Protein AF-0000000078569028 (afdb_homodimer)

Radius of gyration: 18.77 Å; Cα contacts (8 Å, |Δi|>4): 974; chains: 2; bounding box: 43×61×48 Å

Organism: NCBI:txid53326

Nearest PDB structures (foldseek):
  8pjz-assembly1_A  TM=9.076E-01  e=2.158E-12  synthetic construct
  8pks-assembly6_K  TM=8.531E-01  e=4.110E-11  Homo sapiens
  4iqk-assembly1_A  TM=9.237E-01  e=4.580E-10  Homo sapiens
  8pjq-assembly1_A  TM=9.275E-01  e=2.169E-08  synthetic construct
  8h37-assembly1_N  TM=8.432E-01  e=5.116E-07  Homo sapiens

Structure (mmCIF, N/CA/C/O backbone):
data_AF-0000000078569028-model_v1
#
loop_
_entity.id
_entity.type
_entity.pdbx_description
1 polymer 'Kelch repeat protein'
#
loop_
_atom_site.group_PDB
_atom_site.id
_atom_site.type_symbol
_atom_site.label_atom_id
_atom_site.label_alt_id
_atom_site.label_comp_id
_atom_site.label_asym_id
_atom_site.label_entity_id
_atom_site.label_seq_id
_atom_site.pdbx_PDB_ins_code
_atom_site.Cartn_x
_atom_site.Cartn_y
_atom_site.Cartn_z
_atom_site.occupancy
_atom_site.B_iso_or_equiv
_atom_site.auth_seq_id
_atom_site.auth_comp_id
_atom_site.auth_asym_id
_atom_site.auth_atom_id
_atom_site.pdbx_PDB_model_num
ATOM 1 N N . MET A 1 1 ? -13.047 35.875 2.709 1 17.41 1 MET A N 1
ATOM 2 C CA . MET A 1 1 ? -13.68 34.562 2.533 1 17.41 1 MET A CA 1
ATOM 3 C C . MET A 1 1 ? -12.625 33.469 2.334 1 17.41 1 MET A C 1
ATOM 5 O O . MET A 1 1 ? -12.156 33.25 1.216 1 17.41 1 MET A O 1
ATOM 9 N N . ARG A 1 2 ? -11.617 33.406 3.145 1 18.23 2 ARG A N 1
ATOM 10 C CA . ARG A 1 2 ? -10.18 33.188 3.225 1 18.23 2 ARG A CA 1
ATOM 11 C C . ARG A 1 2 ? -9.875 31.719 3.449 1 18.23 2 ARG A C 1
ATOM 13 O O . ARG A 1 2 ? -9.977 31.219 4.574 1 18.23 2 ARG A O 1
ATOM 20 N N . ILE A 1 3 ? -10.484 30.859 2.525 1 20.34 3 ILE A N 1
ATOM 21 C CA . ILE A 1 3 ? -10.758 29.438 2.615 1 20.34 3 ILE A CA 1
ATOM 22 C C . ILE A 1 3 ? -9.453 28.656 2.545 1 20.34 3 ILE A C 1
ATOM 24 O O . ILE A 1 3 ? -9.438 27.438 2.748 1 20.34 3 ILE A O 1
ATOM 28 N N . VAL A 1 4 ? -8.359 29.234 2.291 1 21.25 4 VAL A N 1
ATOM 29 C CA . VAL A 1 4 ? -7.391 28.406 1.585 1 21.25 4 VAL A CA 1
ATOM 30 C C . VAL A 1 4 ? -6.816 27.359 2.535 1 21.25 4 VAL A C 1
ATOM 32 O O . VAL A 1 4 ? -6.031 27.688 3.43 1 21.25 4 VAL A O 1
ATOM 35 N N . SER A 1 5 ? -7.684 26.844 3.461 1 23.14 5 SER A N 1
ATOM 36 C CA . SER A 1 5 ? -7.051 26.047 4.508 1 23.14 5 SER A CA 1
ATOM 37 C C . SER A 1 5 ? -6.262 24.891 3.92 1 23.14 5 SER A C 1
ATOM 39 O O . SER A 1 5 ? -6.793 24.109 3.123 1 23.14 5 SER A O 1
ATOM 41 N N . PHE A 1 6 ? -5.113 25.172 3.438 1 23.45 6 PHE A N 1
ATOM 42 C CA . PHE A 1 6 ? -4.023 24.359 2.906 1 23.45 6 PHE A CA 1
ATOM 43 C C . PHE A 1 6 ? -3.822 23.109 3.75 1 23.45 6 PHE A C 1
ATOM 45 O O . PHE A 1 6 ? -3.594 23.203 4.957 1 23.45 6 PHE A O 1
ATOM 52 N N . CYS A 1 7 ? -4.766 22.234 3.57 1 25.81 7 CYS A N 1
ATOM 53 C CA . CYS A 1 7 ? -4.867 20.953 4.266 1 25.81 7 CYS A CA 1
ATOM 54 C C . CYS A 1 7 ? -3.531 20.234 4.266 1 25.81 7 CYS A C 1
ATOM 56 O O . CYS A 1 7 ? -3.143 19.625 3.26 1 25.81 7 CYS A O 1
ATOM 58 N N . THR A 1 8 ? -2.434 20.938 4.254 1 27.83 8 THR A N 1
ATOM 59 C CA . THR A 1 8 ? -1.151 20.328 4.574 1 27.83 8 THR A CA 1
ATOM 60 C C . THR A 1 8 ? -1.284 19.406 5.781 1 27.83 8 THR A C 1
ATOM 62 O O . THR A 1 8 ? -1.698 19.828 6.859 1 27.83 8 THR A O 1
ATOM 65 N N . LEU A 1 9 ? -1.864 18.156 5.52 1 31.38 9 LEU A N 1
ATOM 66 C CA . LEU A 1 9 ? -2.09 17.266 6.66 1 31.38 9 LEU A CA 1
ATOM 67 C C . LEU A 1 9 ? -1.047 17.5 7.746 1 31.38 9 LEU A C 1
ATOM 69 O O . LEU A 1 9 ? -1.136 16.938 8.836 1 31.38 9 LEU A O 1
ATOM 73 N N . PHE A 1 10 ? 0.203 18 7.305 1 29.48 10 PHE A N 1
ATOM 74 C CA . PHE A 1 10 ? 1.156 18.25 8.375 1 29.48 10 PHE A CA 1
ATOM 75 C C . PHE A 1 10 ? 0.729 19.453 9.203 1 29.48 10 PHE A C 1
ATOM 77 O O . PHE A 1 10 ? 0.811 20.594 8.742 1 29.48 10 PHE A O 1
ATOM 84 N N . GLN A 1 11 ? -0.481 19.656 9.594 1 29.91 11 GLN A N 1
ATOM 85 C CA . GLN A 1 11 ? -0.698 20.828 10.438 1 29.91 11 GLN A CA 1
ATOM 86 C C . GLN A 1 11 ? 0.415 20.969 11.477 1 29.91 11 GLN A C 1
ATOM 88 O O . GLN A 1 11 ? 1.029 19.984 11.875 1 29.91 11 GLN A O 1
ATOM 93 N N . PRO A 1 12 ? 0.78 22.172 11.852 1 29.73 12 PRO A N 1
ATOM 94 C CA . PRO A 1 12 ? 1.711 22.625 12.883 1 29.73 12 PRO A CA 1
ATOM 95 C C . PRO A 1 12 ? 1.517 21.906 14.219 1 29.73 12 PRO A C 1
ATOM 97 O O . PRO A 1 12 ? 2.422 21.906 15.055 1 29.73 12 PRO A O 1
ATOM 100 N N . SER A 1 13 ? 0.272 21.953 14.812 1 32.06 13 SER A N 1
ATOM 101 C CA . SER A 1 13 ? 0.418 21.406 16.156 1 32.06 13 SER A CA 1
ATOM 102 C C . SER A 1 13 ? 0.931 19.969 16.094 1 32.06 13 SER A C 1
ATOM 104 O O . SER A 1 13 ? 0.245 19.078 15.594 1 32.06 13 SER A O 1
ATOM 106 N N . GLN A 1 14 ? 2.043 19.641 15.898 1 34.44 14 GLN A N 1
ATOM 107 C CA . GLN A 1 14 ? 3.154 18.719 15.734 1 34.44 14 GLN A CA 1
ATOM 108 C C . GLN A 1 14 ? 2.941 17.453 16.562 1 34.44 14 GLN A C 1
ATOM 110 O O . GLN A 1 14 ? 3.543 16.422 16.281 1 34.44 14 GLN A O 1
ATOM 115 N N . LYS A 1 15 ? 2.355 17.625 17.703 1 34.16 15 LYS A N 1
ATOM 116 C CA . LYS A 1 15 ? 2.393 16.672 18.797 1 34.16 15 LYS A CA 1
ATOM 117 C C . LYS A 1 15 ? 1.492 15.469 18.5 1 34.16 15 LYS A C 1
ATOM 119 O O . LYS A 1 15 ? 1.836 14.336 18.828 1 34.16 15 LYS A O 1
ATOM 124 N N . LYS A 1 16 ? 0.12 15.672 18.125 1 35.31 16 LYS A N 1
ATOM 125 C CA . LYS A 1 16 ? -0.894 14.625 18.234 1 35.31 16 LYS A CA 1
ATOM 126 C C . LYS A 1 16 ? -0.94 13.773 16.969 1 35.31 16 LYS A C 1
ATOM 128 O O . LYS A 1 16 ? -1.688 12.797 16.906 1 35.31 16 LYS A O 1
ATOM 133 N N . PHE A 1 17 ? -0.666 14.148 15.836 1 40.44 17 PHE A N 1
ATOM 134 C CA . PHE A 1 17 ? -0.451 13.328 14.648 1 40.44 17 PHE A CA 1
ATOM 135 C C . PHE A 1 17 ? 0.543 12.211 14.938 1 40.44 17 PHE A C 1
ATOM 137 O O . PHE A 1 17 ? 0.845 11.398 14.062 1 40.44 17 PHE A O 1
ATOM 144 N N . PHE A 1 18 ? 1.231 12.398 16.078 1 41.69 18 PHE A N 1
ATOM 145 C CA . PHE A 1 18 ? 2.355 11.656 16.641 1 41.69 18 PHE A CA 1
ATOM 146 C C . PHE A 1 18 ? 1.998 10.188 16.812 1 41.69 18 PHE A C 1
ATOM 148 O O . PHE A 1 18 ? 2.869 9.32 16.75 1 41.69 18 PHE A O 1
ATOM 155 N N . ASN A 1 19 ? 0.619 9.977 17.047 1 51.31 19 ASN A N 1
ATOM 156 C CA . ASN A 1 19 ? 0.409 8.602 17.484 1 51.31 19 ASN A CA 1
ATOM 157 C C . ASN A 1 19 ? -0.696 7.922 16.672 1 51.31 19 ASN A C 1
ATOM 159 O O . ASN A 1 19 ? -1.702 7.488 17.234 1 51.31 19 ASN A O 1
ATOM 163 N N . LEU A 1 20 ? -0.652 8.164 15.25 1 58.75 20 LEU A N 1
ATOM 164 C CA . LEU A 1 20 ? -1.766 7.562 14.523 1 58.75 20 LEU A CA 1
ATOM 165 C C . LEU A 1 20 ? -1.62 6.047 14.453 1 58.75 20 LEU A C 1
ATOM 167 O O . LEU A 1 20 ? -0.529 5.535 14.195 1 58.75 20 LEU A O 1
ATOM 171 N N . PRO A 1 21 ? -2.734 5.395 14.859 1 65.31 21 PRO A N 1
ATOM 172 C CA . PRO A 1 21 ? -2.734 3.936 14.727 1 65.31 21 PRO A CA 1
ATOM 173 C C . PRO A 1 21 ? -2.748 3.475 13.273 1 65.31 21 PRO A C 1
ATOM 175 O O . PRO A 1 21 ? -3.043 4.27 12.375 1 65.31 21 PRO A O 1
ATOM 178 N N . PHE A 1 22 ? -2.193 2.396 13.07 1 77.88 22 PHE A N 1
ATOM 179 C CA . PHE A 1 22 ? -2.361 1.804 11.75 1 77.88 22 PHE A CA 1
ATOM 180 C C . PHE A 1 22 ? -2.943 0.399 11.859 1 77.88 22 PHE A C 1
ATOM 182 O O . PHE A 1 22 ? -2.941 -0.198 12.938 1 77.88 22 PHE A O 1
ATOM 189 N N . LEU A 1 23 ? -3.57 0.009 10.797 1 82.75 23 LEU A N 1
ATOM 190 C CA . LEU A 1 23 ? -4.223 -1.291 10.688 1 82.75 23 LEU A CA 1
ATOM 191 C C . LEU A 1 23 ? -3.455 -2.207 9.742 1 82.75 23 LEU A C 1
ATOM 193 O O . LEU A 1 23 ? -2.953 -1.757 8.711 1 82.75 23 LEU A O 1
ATOM 197 N N . VAL A 1 24 ? -3.4 -3.404 10.125 1 86.25 24 VAL A N 1
ATOM 198 C CA . VAL A 1 24 ? -2.926 -4.469 9.25 1 86.25 24 VAL A CA 1
ATOM 199 C C . VAL A 1 24 ? -4.07 -5.434 8.938 1 86.25 24 VAL A C 1
ATOM 201 O O . VAL A 1 24 ? -4.797 -5.855 9.844 1 86.25 24 VAL A O 1
ATOM 204 N N . ILE A 1 25 ? -4.199 -5.688 7.68 1 90.25 25 ILE A N 1
ATOM 205 C CA . ILE A 1 25 ? -5.391 -6.406 7.242 1 90.25 25 ILE A CA 1
ATOM 206 C C . ILE A 1 25 ? -4.988 -7.562 6.332 1 90.25 25 ILE A C 1
ATOM 208 O O . ILE A 1 25 ? -4.258 -7.375 5.359 1 90.25 25 ILE A O 1
ATOM 212 N N . GLY A 1 26 ? -5.523 -8.781 6.688 1 93.38 26 GLY A N 1
ATOM 213 C CA . GLY A 1 26 ? -5.277 -9.961 5.863 1 93.38 26 GLY A CA 1
ATOM 214 C C . GLY A 1 26 ? -3.836 -10.43 5.91 1 93.38 26 GLY A C 1
ATOM 215 O O . GLY A 1 26 ? -3.209 -10.43 6.969 1 93.38 26 GLY A O 1
ATOM 216 N N . GLY A 1 27 ? -3.375 -10.984 4.793 1 90.69 27 GLY A N 1
ATOM 217 C CA . GLY A 1 27 ? -2.025 -11.523 4.703 1 90.69 27 GLY A CA 1
ATOM 218 C C . GLY A 1 27 ? -1.975 -13.031 4.852 1 90.69 27 GLY A C 1
ATOM 219 O O . GLY A 1 27 ? -3.016 -13.688 4.918 1 90.69 27 GLY A O 1
ATOM 220 N N . SER A 1 28 ? -0.692 -13.414 4.75 1 89.19 28 SER A N 1
ATOM 221 C CA . SER A 1 28 ? -0.551 -14.867 4.777 1 89.19 28 SER A CA 1
ATOM 222 C C . SER A 1 28 ? 0.706 -15.289 5.535 1 89.19 28 SER A C 1
ATOM 224 O O . SER A 1 28 ? 1.646 -14.5 5.668 1 89.19 28 SER A O 1
ATOM 226 N N . SER A 1 29 ? 0.633 -16.469 6.102 1 86.69 29 SER A N 1
ATOM 227 C CA . SER A 1 29 ? 1.761 -17.219 6.633 1 86.69 29 SER A CA 1
ATOM 228 C C . SER A 1 29 ? 1.76 -18.656 6.113 1 86.69 29 SER A C 1
ATOM 230 O O . SER A 1 29 ? 0.86 -19.438 6.43 1 86.69 29 SER A O 1
ATOM 232 N N . GLY A 1 30 ? 2.783 -18.906 5.293 1 82.81 30 GLY A N 1
ATOM 233 C CA . GLY A 1 30 ? 2.717 -20.188 4.621 1 82.81 30 GLY A CA 1
ATOM 234 C C . GLY A 1 30 ? 1.479 -20.359 3.76 1 82.81 30 GLY A C 1
ATOM 235 O O . GLY A 1 30 ? 1.182 -19.5 2.926 1 82.81 30 GLY A O 1
ATOM 236 N N . SER A 1 31 ? 0.772 -21.438 4.008 1 85.25 31 SER A N 1
ATOM 237 C CA . SER A 1 31 ? -0.432 -21.703 3.227 1 85.25 31 SER A CA 1
ATOM 238 C C . SER A 1 31 ? -1.655 -21.047 3.857 1 85.25 31 SER A C 1
ATOM 240 O O . SER A 1 31 ? -2.729 -21 3.252 1 85.25 31 SER A O 1
ATOM 242 N N . THR A 1 32 ? -1.484 -20.516 5.004 1 89.94 32 THR A N 1
ATOM 243 C CA . THR A 1 32 ? -2.613 -19.938 5.715 1 89.94 32 THR A CA 1
ATOM 244 C C . THR A 1 32 ? -2.832 -18.484 5.27 1 89.94 32 THR A C 1
ATOM 246 O O . THR A 1 32 ? -1.898 -17.688 5.277 1 89.94 32 THR A O 1
ATOM 249 N N . VAL A 1 33 ? -4.043 -18.172 4.836 1 92.5 33 VAL A N 1
ATOM 250 C CA . VAL A 1 33 ? -4.465 -16.828 4.5 1 92.5 33 VAL A CA 1
ATOM 251 C C . VAL A 1 33 ? -5.445 -16.312 5.555 1 92.5 33 VAL A C 1
ATOM 253 O O . VAL A 1 33 ? -6.328 -17.047 6 1 92.5 33 VAL A O 1
ATOM 256 N N . TYR A 1 34 ? -5.344 -15.047 5.898 1 92.94 34 TYR A N 1
ATOM 257 C CA . TYR A 1 34 ? -6.09 -14.531 7.043 1 92.94 34 TYR A CA 1
ATOM 258 C C . TYR A 1 34 ? -7.188 -13.578 6.59 1 92.94 34 TYR A C 1
ATOM 260 O O . TYR A 1 34 ? -7.055 -12.906 5.566 1 92.94 34 TYR A O 1
ATOM 268 N N . ASP A 1 35 ? -8.258 -13.539 7.355 1 95.5 35 ASP A N 1
ATOM 269 C CA . ASP A 1 35 ? -9.297 -12.523 7.227 1 95.5 35 ASP A CA 1
ATOM 270 C C . ASP A 1 35 ? -9.188 -11.492 8.352 1 95.5 35 ASP A C 1
ATOM 272 O O . ASP A 1 35 ? -10.07 -10.641 8.5 1 95.5 35 ASP A O 1
ATOM 276 N N . ALA A 1 36 ? -8.164 -11.438 9.07 1 92.44 36 ALA A N 1
ATOM 277 C CA . ALA A 1 36 ? -8.008 -10.672 10.305 1 92.44 36 ALA A CA 1
ATOM 278 C C . ALA A 1 36 ? -7.703 -9.211 10.008 1 92.44 36 ALA A C 1
ATOM 280 O O . ALA A 1 36 ? -7.121 -8.891 8.969 1 92.44 36 ALA A O 1
ATOM 281 N N . MET A 1 37 ? -8.125 -8.359 10.883 1 90.62 37 MET A N 1
ATOM 282 C CA . MET A 1 37 ? -7.688 -6.973 11 1 90.62 37 MET A CA 1
ATOM 283 C C . MET A 1 37 ? -7.148 -6.691 12.398 1 90.62 37 MET A C 1
ATOM 285 O O . MET A 1 37 ? -7.809 -6.992 13.391 1 90.62 37 MET A O 1
ATOM 289 N N . VAL A 1 38 ? -5.988 -6.113 12.461 1 87.75 38 VAL A N 1
ATOM 290 C CA . VAL A 1 38 ? -5.391 -5.777 13.75 1 87.75 38 VAL A CA 1
ATOM 291 C C . VAL A 1 38 ? -4.965 -4.309 13.758 1 87.75 38 VAL A C 1
ATOM 293 O O . VAL A 1 38 ? -4.531 -3.779 12.734 1 87.75 38 VAL A O 1
ATOM 296 N N . ARG A 1 39 ? -5.074 -3.738 14.844 1 83.88 39 ARG A N 1
ATOM 297 C CA . ARG A 1 39 ? -4.734 -2.332 15.023 1 83.88 39 ARG A CA 1
ATOM 298 C C . ARG A 1 39 ? -3.496 -2.176 15.898 1 83.88 39 ARG A C 1
ATOM 300 O O . ARG A 1 39 ? -3.383 -2.822 16.938 1 83.88 39 ARG A O 1
ATOM 307 N N . TYR A 1 40 ? -2.646 -1.298 15.492 1 80.81 40 TYR A N 1
ATOM 308 C CA . TYR A 1 40 ? -1.465 -0.958 16.281 1 80.81 40 TYR A CA 1
ATOM 309 C C . TYR A 1 40 ? -1.588 0.438 16.875 1 80.81 40 TYR A C 1
ATOM 311 O O . TYR A 1 40 ? -1.855 1.405 16.156 1 80.81 40 TYR A O 1
ATOM 319 N N . SER A 1 41 ? -1.331 0.398 18.219 1 76.12 41 SER A N 1
ATOM 320 C CA . SER A 1 41 ? -1.244 1.678 18.906 1 76.12 41 SER A CA 1
ATOM 321 C C . SER A 1 41 ? 0.206 2.119 19.078 1 76.12 41 SER A C 1
ATOM 323 O O . SER A 1 41 ? 0.957 1.519 19.844 1 76.12 41 SER A O 1
ATOM 325 N N . VAL A 1 42 ? 0.539 3.15 18.359 1 72.19 42 VAL A N 1
ATOM 326 C CA . VAL A 1 42 ? 1.914 3.633 18.422 1 72.19 42 VAL A CA 1
ATOM 327 C C . VAL A 1 42 ? 2.215 4.152 19.828 1 72.19 42 VAL A C 1
ATOM 329 O O . VAL A 1 42 ? 3.312 3.951 20.359 1 72.19 42 VAL A O 1
ATOM 332 N N . GLU A 1 43 ? 1.257 4.73 20.406 1 71.38 43 GLU A N 1
ATOM 333 C CA . GLU A 1 43 ? 1.418 5.305 21.734 1 71.38 43 GLU A CA 1
ATOM 334 C C . GLU A 1 43 ? 1.671 4.219 22.781 1 71.38 43 GLU A C 1
ATOM 336 O O . GLU A 1 43 ? 2.535 4.371 23.641 1 71.38 43 GLU A O 1
ATOM 341 N N . ASP A 1 44 ? 0.942 3.156 22.688 1 77.31 44 ASP A N 1
ATOM 342 C CA . ASP A 1 44 ? 1.003 2.117 23.703 1 77.31 44 ASP A CA 1
ATOM 343 C C . ASP A 1 44 ? 1.887 0.956 23.266 1 77.31 44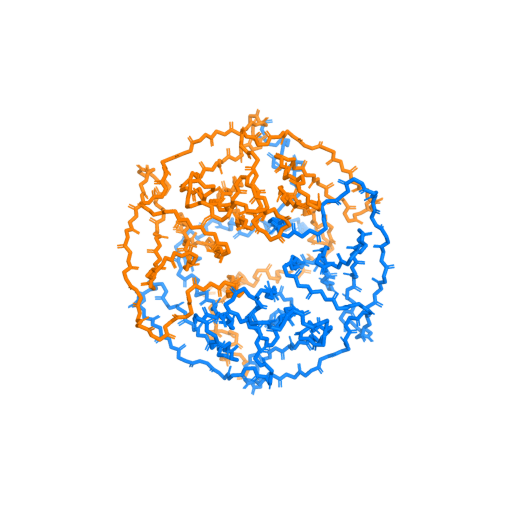 ASP A C 1
ATOM 345 O O . ASP A 1 44 ? 2.211 0.072 24.062 1 77.31 44 ASP A O 1
ATOM 349 N N . ASP A 1 45 ? 2.242 1.041 21.969 1 79.25 45 ASP A N 1
ATOM 350 C CA . ASP A 1 45 ? 3.018 -0.054 21.391 1 79.25 45 ASP A CA 1
ATOM 351 C C . ASP A 1 45 ? 2.32 -1.395 21.625 1 79.25 45 ASP A C 1
ATOM 353 O O . ASP A 1 45 ? 2.92 -2.332 22.156 1 79.25 45 ASP A O 1
ATOM 357 N N . THR A 1 46 ? 1.071 -1.435 21.297 1 83.5 46 THR A N 1
ATOM 358 C CA . THR A 1 46 ? 0.277 -2.646 21.469 1 83.5 46 THR A CA 1
ATOM 359 C C . THR A 1 46 ? -0.568 -2.922 20.219 1 83.5 46 THR A C 1
ATOM 361 O O . THR A 1 46 ? -0.874 -2.004 19.453 1 83.5 46 THR A O 1
ATOM 364 N N . TRP A 1 47 ? -0.888 -4.25 20.094 1 85 47 TRP A N 1
ATOM 365 C CA . TRP A 1 47 ? -1.769 -4.707 19.031 1 85 47 TRP A CA 1
ATOM 366 C C . TRP A 1 47 ? -3.119 -5.145 19.594 1 85 47 TRP A C 1
ATOM 368 O O . TRP A 1 47 ? -3.186 -5.781 20.641 1 85 47 TRP A O 1
ATOM 378 N N . LYS A 1 48 ? -4.09 -4.766 18.859 1 84.81 48 LYS A N 1
ATOM 379 C CA . LYS A 1 48 ? -5.438 -5.176 19.25 1 84.81 48 LYS A CA 1
ATOM 380 C C . LYS A 1 48 ? -6.184 -5.785 18.062 1 84.81 48 LYS A C 1
ATOM 382 O O . LYS A 1 48 ? -6.137 -5.25 16.953 1 84.81 48 LYS A O 1
ATOM 387 N N . ASP A 1 49 ? -6.93 -6.871 18.391 1 89.31 49 ASP A N 1
ATOM 388 C CA . ASP A 1 49 ? -7.75 -7.5 17.359 1 89.31 49 ASP A CA 1
ATOM 389 C C . ASP A 1 49 ? -8.977 -6.648 17.031 1 89.31 49 ASP A C 1
ATOM 391 O O . ASP A 1 49 ? -9.609 -6.094 17.938 1 89.31 49 ASP A O 1
ATOM 395 N N . MET A 1 50 ? -9.242 -6.543 15.773 1 88.25 50 MET A N 1
ATOM 396 C CA . MET A 1 50 ? -10.445 -5.887 15.258 1 88.25 50 MET A CA 1
ATOM 397 C C . MET A 1 50 ? -11.344 -6.887 14.539 1 88.25 50 MET A C 1
ATOM 399 O O . MET A 1 50 ? -10.984 -8.055 14.383 1 88.25 50 MET A O 1
ATOM 403 N N . PRO A 1 51 ? -12.578 -6.469 14.242 1 91.94 51 PRO A N 1
ATOM 404 C CA . PRO A 1 51 ? -13.445 -7.402 13.531 1 91.94 51 PRO A CA 1
ATOM 405 C C . PRO A 1 51 ? -12.805 -7.938 12.25 1 91.94 51 PRO A C 1
ATOM 407 O O . PRO A 1 51 ? -12.133 -7.195 11.531 1 91.94 51 PRO A O 1
ATOM 410 N N . CYS A 1 52 ? -13.055 -9.203 11.984 1 95.31 52 CYS A N 1
ATOM 411 C CA . CYS A 1 52 ? -12.5 -9.852 10.805 1 95.31 52 CYS A CA 1
ATOM 412 C C . CYS A 1 52 ? -13.289 -9.5 9.555 1 95.31 52 CYS A C 1
ATOM 414 O O . CYS A 1 52 ? -14.492 -9.234 9.625 1 95.31 52 CYS A O 1
ATOM 416 N N . MET A 1 53 ? -12.539 -9.477 8.477 1 95.69 53 MET A N 1
ATOM 417 C CA . MET A 1 53 ? -13.219 -9.352 7.188 1 95.69 53 MET A CA 1
ATOM 418 C C . MET A 1 53 ? -14.125 -10.539 6.93 1 95.69 53 MET A C 1
ATOM 420 O O . MET A 1 53 ? -14.086 -11.531 7.664 1 95.69 53 MET A O 1
ATOM 424 N N . THR A 1 54 ? -14.969 -10.398 5.895 1 96.19 54 THR A N 1
ATOM 425 C CA . THR A 1 54 ? -15.844 -11.492 5.5 1 96.19 54 THR A CA 1
ATOM 426 C C . THR A 1 54 ? -15.07 -12.555 4.73 1 96.19 54 THR A C 1
ATOM 428 O O . THR A 1 54 ? -15.383 -13.742 4.812 1 96.19 54 THR A O 1
ATOM 431 N N . GLU A 1 55 ? -14.055 -12.148 3.975 1 95.81 55 GLU A N 1
ATOM 432 C CA . GLU A 1 55 ? -13.25 -13.047 3.164 1 95.81 55 GLU A CA 1
ATOM 433 C C . GLU A 1 55 ? -11.766 -12.93 3.516 1 95.81 55 GLU A C 1
ATOM 435 O O . GLU A 1 55 ? -11.266 -11.828 3.736 1 95.81 55 GLU A O 1
ATOM 440 N N . LYS A 1 56 ? -11.172 -14.125 3.621 1 95.56 56 LYS A N 1
ATOM 441 C CA . LYS A 1 56 ? -9.719 -14.094 3.771 1 95.56 56 LYS A CA 1
ATOM 442 C C . LYS A 1 56 ? -9.039 -13.625 2.484 1 95.56 56 LYS A C 1
ATOM 444 O O . LYS A 1 56 ? -9.516 -13.93 1.386 1 95.56 56 LYS A O 1
ATOM 449 N N . ARG A 1 57 ? -7.973 -12.898 2.637 1 94.25 57 ARG A N 1
ATOM 450 C CA . ARG A 1 57 ? -7.281 -12.414 1.444 1 94.25 57 ARG A CA 1
ATOM 451 C C . ARG A 1 57 ? -5.828 -12.078 1.756 1 94.25 57 ARG A C 1
ATOM 453 O O . ARG A 1 57 ? -5.523 -11.555 2.834 1 94.25 57 ARG A O 1
ATOM 460 N N . CYS A 1 58 ? -5.016 -12.398 0.849 1 90.12 58 CYS A N 1
ATOM 461 C CA . CYS A 1 58 ? -3.637 -11.922 0.819 1 90.12 58 CYS A CA 1
ATOM 462 C C . CYS A 1 58 ? -3.338 -11.195 -0.487 1 90.12 58 CYS A C 1
ATOM 464 O O . CYS A 1 58 ? -4.074 -11.344 -1.466 1 90.12 58 CYS A O 1
ATOM 466 N N . TRP A 1 59 ? -2.295 -10.258 -0.412 1 88.31 59 TRP A N 1
ATOM 467 C CA . TRP A 1 59 ? -1.885 -9.469 -1.569 1 88.31 59 TRP A CA 1
ATOM 468 C C . TRP A 1 59 ? -2.992 -8.508 -1.995 1 88.31 59 TRP A C 1
ATOM 470 O O . TRP A 1 59 ? -3.193 -8.273 -3.189 1 88.31 59 TRP A O 1
ATOM 480 N N . CYS A 1 60 ? -3.732 -8.07 -1.048 1 90.12 60 CYS A N 1
ATOM 481 C CA . CYS A 1 60 ? -4.789 -7.082 -1.227 1 90.12 60 CYS A CA 1
ATOM 482 C C . CYS A 1 60 ? -4.266 -5.672 -0.967 1 90.12 60 CYS A C 1
ATOM 484 O O . CYS A 1 60 ? -3.078 -5.488 -0.69 1 90.12 60 CYS A O 1
ATOM 486 N N . ALA A 1 61 ? -5.105 -4.734 -1.185 1 88.75 61 ALA A N 1
ATOM 487 C CA . ALA A 1 61 ? -4.777 -3.346 -0.888 1 88.75 61 ALA A CA 1
ATOM 488 C C . ALA A 1 61 ? -5.867 -2.688 -0.048 1 88.75 61 ALA A C 1
ATOM 490 O O . ALA A 1 61 ? -7.043 -3.051 -0.15 1 88.75 61 ALA A O 1
ATOM 491 N N . ALA A 1 62 ? -5.41 -1.764 0.737 1 87.44 62 ALA A N 1
ATOM 492 C CA . ALA A 1 62 ? -6.336 -1.059 1.621 1 87.44 62 ALA A CA 1
ATOM 493 C C . ALA A 1 62 ? -6.125 0.451 1.544 1 87.44 62 ALA A C 1
ATOM 495 O O . ALA A 1 62 ? -5.016 0.916 1.272 1 87.44 62 ALA A O 1
ATOM 496 N N . SER A 1 63 ? -7.191 1.149 1.719 1 84.31 63 SER A N 1
ATOM 497 C CA . SER A 1 63 ? -7.141 2.607 1.788 1 84.31 63 SER A CA 1
ATOM 498 C C . SER A 1 63 ? -8.281 3.16 2.633 1 84.31 63 SER A C 1
ATOM 500 O O . SER A 1 63 ? -9.234 2.443 2.941 1 84.31 63 SER A O 1
ATOM 502 N N . VAL A 1 64 ? -8.117 4.352 3.041 1 79.75 64 VAL A N 1
ATOM 503 C CA . VAL A 1 64 ? -9.141 5.051 3.816 1 79.75 64 VAL A CA 1
ATOM 504 C C . VAL A 1 64 ? -9.852 6.074 2.934 1 79.75 64 VAL A C 1
ATOM 506 O O . VAL A 1 64 ? -9.203 6.867 2.244 1 79.75 64 VAL A O 1
ATOM 509 N N . LEU A 1 65 ? -11.148 5.945 2.924 1 80.5 65 LEU A N 1
ATOM 510 C CA . LEU A 1 65 ? -11.977 6.898 2.188 1 80.5 65 LEU A CA 1
ATOM 511 C C . LEU A 1 65 ? -13.156 7.355 3.035 1 80.5 65 LEU A C 1
ATOM 513 O O . LEU A 1 65 ? -13.969 6.539 3.473 1 80.5 65 LEU A O 1
ATOM 517 N N . ASN A 1 66 ? -13.133 8.664 3.26 1 78.31 66 ASN A N 1
ATOM 518 C CA . ASN A 1 66 ? -14.227 9.289 3.996 1 78.31 66 ASN A CA 1
ATOM 519 C C . ASN A 1 66 ? -14.484 8.594 5.328 1 78.31 66 ASN A C 1
ATOM 521 O O . ASN A 1 66 ? -15.625 8.258 5.652 1 78.31 66 ASN A O 1
ATOM 525 N N . GLY A 1 67 ? -13.375 8.281 5.996 1 73.88 67 GLY A N 1
ATOM 526 C CA . GLY A 1 67 ? -13.445 7.75 7.348 1 73.88 67 GLY A CA 1
ATOM 527 C C . GLY A 1 67 ? -13.711 6.258 7.391 1 73.88 67 GLY A C 1
ATOM 528 O O . GLY A 1 67 ? -13.844 5.672 8.469 1 73.88 67 GLY A O 1
ATOM 529 N N . LYS A 1 68 ? -13.836 5.668 6.246 1 83.5 68 LYS A N 1
ATOM 530 C CA . LYS A 1 68 ? -14.031 4.223 6.156 1 83.5 68 LYS A CA 1
ATOM 531 C C . LYS A 1 68 ? -12.805 3.537 5.562 1 83.5 68 LYS A C 1
ATOM 533 O O . LYS A 1 68 ? -11.984 4.18 4.906 1 83.5 68 LYS A O 1
ATOM 538 N N . ILE A 1 69 ? -12.695 2.275 5.887 1 86 69 ILE A N 1
ATOM 539 C CA . ILE A 1 69 ? -11.578 1.489 5.371 1 86 69 ILE A CA 1
ATOM 540 C C . ILE A 1 69 ? -12.07 0.572 4.254 1 86 69 ILE A C 1
ATOM 542 O O . ILE A 1 69 ? -13.055 -0.151 4.422 1 86 69 ILE A O 1
ATOM 546 N N . TYR A 1 70 ? -11.422 0.658 3.16 1 89.88 70 TYR A N 1
ATOM 547 C CA . TYR A 1 70 ? -11.727 -0.207 2.027 1 89.88 70 TYR A CA 1
ATOM 548 C C . TYR A 1 70 ? -10.578 -1.158 1.735 1 89.88 70 TYR A C 1
ATOM 550 O O . TYR A 1 70 ? -9.406 -0.757 1.769 1 89.88 70 TYR A O 1
ATOM 558 N N . VAL A 1 71 ? -10.906 -2.396 1.526 1 93.38 71 VAL A N 1
ATOM 559 C CA . VAL A 1 71 ? -9.945 -3.408 1.096 1 93.38 71 VAL A CA 1
ATOM 560 C C . VAL A 1 71 ? -10.414 -4.043 -0.211 1 93.38 71 VAL A C 1
ATOM 562 O O . VAL A 1 71 ? -11.586 -4.387 -0.355 1 93.38 71 VAL A O 1
ATOM 565 N N . CYS A 1 72 ? -9.492 -4.145 -1.153 1 94.56 72 CYS A N 1
ATOM 566 C CA . CYS A 1 72 ? -9.938 -4.684 -2.436 1 94.56 72 CYS A CA 1
ATOM 567 C C . CYS A 1 72 ? -8.977 -5.746 -2.945 1 94.56 72 CYS A C 1
ATOM 569 O O . CYS A 1 72 ? -7.766 -5.641 -2.748 1 94.56 72 CYS A O 1
ATOM 571 N N . GLY A 1 73 ? -9.594 -6.746 -3.572 1 95.12 73 GLY A N 1
ATOM 572 C CA . GLY A 1 73 ? -8.836 -7.723 -4.34 1 95.12 73 GLY A CA 1
ATOM 573 C C . GLY A 1 73 ? -8.016 -8.656 -3.471 1 95.12 73 GLY A C 1
ATOM 574 O O . GLY A 1 73 ? -8.391 -8.938 -2.328 1 95.12 73 GLY A O 1
ATOM 575 N N . GLY A 1 74 ? -6.973 -9.219 -4.066 1 93.19 74 GLY A N 1
ATOM 576 C CA . GLY A 1 74 ? -6.145 -10.219 -3.42 1 93.19 74 GLY A CA 1
ATOM 577 C C . GLY A 1 74 ? -6.496 -11.641 -3.828 1 93.19 74 GLY A C 1
ATOM 578 O O . GLY A 1 74 ? -7.051 -11.859 -4.906 1 93.19 74 GLY A O 1
ATOM 579 N N . SER A 1 75 ? -5.988 -12.492 -3.01 1 92.25 75 SER A N 1
ATOM 580 C CA . SER A 1 75 ? -6.207 -13.922 -3.213 1 92.25 75 SER A CA 1
ATOM 581 C C . SER A 1 75 ? -6.645 -14.602 -1.92 1 92.25 75 SER A C 1
ATOM 583 O O . SER A 1 75 ? -6.121 -14.305 -0.846 1 92.25 75 SER A O 1
ATOM 585 N N . ASP A 1 76 ? -7.531 -15.547 -2.098 1 93.56 76 ASP A N 1
ATOM 586 C CA . ASP A 1 76 ? -7.988 -16.25 -0.902 1 93.56 76 ASP A CA 1
ATOM 587 C C . ASP A 1 76 ? -7.129 -17.469 -0.622 1 93.56 76 ASP A C 1
ATOM 589 O O . ASP A 1 76 ? -7.383 -18.219 0.332 1 93.56 76 ASP A O 1
ATOM 593 N N . THR A 1 77 ? -6.168 -17.625 -1.448 1 88.88 77 THR A N 1
ATOM 594 C CA . THR A 1 77 ? -5.16 -18.672 -1.262 1 88.88 77 THR A CA 1
ATOM 595 C C . THR A 1 77 ? -3.762 -18.109 -1.509 1 88.88 77 THR A C 1
ATOM 597 O O . THR A 1 77 ? -3.58 -17.219 -2.332 1 88.88 77 THR A O 1
ATOM 600 N N . ASN A 1 78 ? -2.836 -18.609 -0.716 1 85.38 78 ASN A N 1
ATOM 601 C CA . ASN A 1 78 ? -1.449 -18.266 -1.012 1 85.38 78 ASN A CA 1
ATOM 602 C C . ASN A 1 78 ? -0.905 -19.078 -2.18 1 85.38 78 ASN A C 1
ATOM 604 O O . ASN A 1 78 ? -0.473 -20.219 -1.996 1 85.38 78 ASN A O 1
ATOM 608 N N . ILE A 1 79 ? -0.784 -18.516 -3.238 1 73.25 79 ILE A N 1
ATOM 609 C CA . ILE A 1 79 ? -0.457 -19.219 -4.473 1 73.25 79 ILE A CA 1
ATOM 610 C C . ILE A 1 79 ? 1.046 -19.484 -4.535 1 73.25 79 ILE A C 1
ATOM 612 O O . ILE A 1 79 ? 1.514 -20.25 -5.379 1 73.25 79 ILE A O 1
ATOM 616 N N . TYR A 1 80 ? 1.764 -18.922 -3.746 1 71.5 80 TYR A N 1
ATOM 617 C CA . TYR A 1 80 ? 3.207 -19.125 -3.766 1 71.5 80 TYR A CA 1
ATOM 618 C C . TYR A 1 80 ? 3.605 -20.297 -2.881 1 71.5 80 TYR A C 1
ATOM 620 O O . TYR A 1 80 ? 4.754 -20.75 -2.912 1 71.5 80 TYR A O 1
ATOM 628 N N . HIS A 1 81 ? 3.037 -20.688 -1.984 1 65.31 81 HIS A N 1
ATOM 629 C CA . HIS A 1 81 ? 3.324 -21.859 -1.167 1 65.31 81 HIS A CA 1
ATOM 630 C C . HIS A 1 81 ? 2.506 -23.062 -1.622 1 65.31 81 HIS A C 1
ATOM 632 O O . HIS A 1 81 ? 2.891 -24.219 -1.378 1 65.31 81 HIS A O 1
ATOM 638 N N . GLY A 1 82 ? 1.502 -22.859 -2.277 1 55.69 82 GLY A N 1
ATOM 639 C CA . GLY A 1 82 ? 0.691 -24.016 -2.623 1 55.69 82 GLY A CA 1
ATOM 640 C C . GLY A 1 82 ? 0.609 -24.266 -4.117 1 55.69 82 GLY A C 1
ATOM 641 O O . GLY A 1 82 ? 1.124 -23.469 -4.91 1 55.69 82 GLY A O 1
ATOM 642 N N . LYS A 1 83 ? 0.352 -25.531 -4.543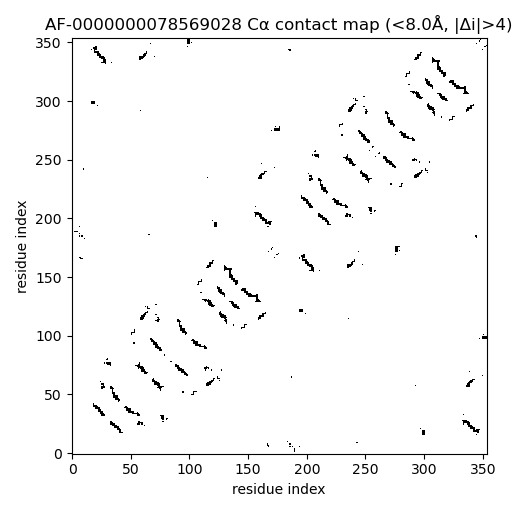 1 52.81 83 LYS A N 1
ATOM 643 C CA . LYS A 1 83 ? 0.248 -26.156 -5.855 1 52.81 83 LYS A CA 1
ATOM 644 C C . LYS A 1 83 ? -0.706 -25.391 -6.762 1 52.81 83 LYS A C 1
ATOM 646 O O . LYS A 1 83 ? -0.734 -25.609 -7.973 1 52.81 83 LYS A O 1
ATOM 651 N N . VAL A 1 84 ? -1.708 -24.688 -6.188 1 50.22 84 VAL A N 1
ATOM 652 C CA . VAL A 1 84 ? -2.809 -24.422 -7.109 1 50.22 84 VAL A CA 1
ATOM 653 C C . VAL A 1 84 ? -2.84 -22.953 -7.48 1 50.22 84 VAL A C 1
ATOM 655 O O . VAL A 1 84 ? -3.092 -22.094 -6.629 1 50.22 84 VAL A O 1
ATOM 658 N N . HIS A 1 85 ? -2.17 -22.547 -8.484 1 61.59 85 HIS A N 1
ATOM 659 C CA . HIS A 1 85 ? -2.367 -21.234 -9.117 1 61.59 85 HIS A CA 1
ATOM 660 C C . HIS A 1 85 ? -3.623 -21.234 -9.984 1 61.59 85 HIS A C 1
ATOM 662 O O . HIS A 1 85 ? -3.545 -21.438 -11.203 1 61.59 85 HIS A O 1
ATOM 668 N N . THR A 1 86 ? -4.852 -21.312 -9.305 1 69.5 86 THR A N 1
ATOM 669 C CA . THR A 1 86 ? -6.059 -21.203 -10.125 1 69.5 86 THR A CA 1
ATOM 670 C C . THR A 1 86 ? -6.613 -19.781 -10.078 1 69.5 86 THR A C 1
ATOM 672 O O . THR A 1 86 ? -6.57 -19.125 -9.031 1 69.5 86 THR A O 1
ATOM 675 N N . PRO A 1 87 ? -6.895 -19.359 -11.227 1 75.06 87 PRO A N 1
ATOM 676 C CA . PRO A 1 87 ? -7.504 -18.031 -11.297 1 75.06 87 PRO A CA 1
ATOM 677 C C . PRO A 1 87 ? -8.68 -17.859 -10.336 1 75.06 87 PRO A C 1
ATOM 679 O O . PRO A 1 87 ? -9.07 -16.734 -10.016 1 75.06 87 PRO A O 1
ATOM 682 N N . ALA A 1 88 ? -9.188 -18.953 -9.867 1 81.12 88 ALA A N 1
ATOM 683 C CA . ALA A 1 88 ? -10.352 -18.922 -8.984 1 81.12 88 ALA A CA 1
ATOM 684 C C . ALA A 1 88 ? -9.992 -18.328 -7.625 1 81.12 88 ALA A C 1
ATOM 686 O O . ALA A 1 88 ? -10.867 -17.859 -6.891 1 81.12 88 ALA A O 1
ATOM 687 N N . CYS A 1 89 ? -8.742 -18.297 -7.367 1 90.5 89 CYS A N 1
ATOM 688 C CA . CYS A 1 89 ? -8.336 -17.844 -6.039 1 90.5 89 CYS A CA 1
ATOM 689 C C . CYS A 1 89 ? -8.227 -16.328 -5.98 1 90.5 89 CYS A C 1
ATOM 691 O O . CYS A 1 89 ? -8.188 -15.742 -4.895 1 90.5 89 CYS A O 1
ATOM 693 N N . PHE A 1 90 ? -8.281 -15.648 -7.148 1 92.75 90 PHE A N 1
ATOM 694 C CA . PHE A 1 90 ? -8.148 -14.195 -7.191 1 92.75 90 PHE A CA 1
ATOM 695 C C . PHE A 1 90 ? -9.492 -13.516 -6.977 1 92.75 90 PHE A C 1
ATOM 697 O O . PHE A 1 90 ? -10.523 -14.023 -7.422 1 92.75 90 PHE A O 1
ATOM 704 N N . LEU A 1 91 ? -9.461 -12.422 -6.336 1 95.5 91 LEU A N 1
ATOM 705 C CA . LEU A 1 91 ? -10.703 -11.805 -5.887 1 95.5 91 LEU A CA 1
ATOM 706 C C . LEU A 1 91 ? -10.961 -10.492 -6.621 1 95.5 91 LEU A C 1
ATOM 708 O O . LEU A 1 91 ? -10.023 -9.734 -6.887 1 95.5 91 LEU A O 1
ATOM 712 N N . ASP A 1 92 ? -12.195 -10.273 -6.977 1 97.88 92 ASP A N 1
ATOM 713 C CA . ASP A 1 92 ? -12.656 -8.961 -7.41 1 97.88 92 ASP A CA 1
ATOM 714 C C . ASP A 1 92 ? -13.469 -8.273 -6.316 1 97.88 92 ASP A C 1
ATOM 716 O O . ASP A 1 92 ? -13.914 -7.137 -6.484 1 97.88 92 ASP A O 1
ATOM 720 N N . SER A 1 93 ? -13.617 -8.898 -5.215 1 97.94 93 SER A N 1
ATOM 721 C CA . SER A 1 93 ? -14.461 -8.383 -4.141 1 97.94 93 SER A CA 1
ATOM 722 C C . SER A 1 93 ? -13.805 -7.203 -3.434 1 97.94 93 SER A C 1
ATOM 724 O O . SER A 1 93 ? -12.578 -7.086 -3.424 1 97.94 93 SER A O 1
ATOM 726 N N . VAL A 1 94 ? -14.641 -6.328 -2.92 1 98 94 VAL A N 1
ATOM 727 C CA . VAL A 1 94 ? -14.25 -5.16 -2.135 1 98 94 VAL A CA 1
ATOM 728 C C . VAL A 1 94 ? -15.086 -5.098 -0.857 1 98 94 VAL A C 1
ATOM 730 O O . VAL A 1 94 ? -16.297 -5.273 -0.895 1 98 94 VAL A O 1
ATOM 733 N N . GLU A 1 95 ? -14.422 -4.891 0.251 1 97.56 95 GLU A N 1
ATOM 734 C CA . GLU A 1 95 ? -15.102 -4.758 1.535 1 97.56 95 GLU A CA 1
ATOM 735 C C . GLU A 1 95 ? -14.836 -3.391 2.162 1 97.56 95 GLU A C 1
ATOM 737 O O . GLU A 1 95 ? -13.758 -2.826 2.002 1 97.56 95 GLU A O 1
ATOM 742 N N . CYS A 1 96 ? -15.773 -2.955 2.834 1 95.31 96 CYS A N 1
ATOM 743 C CA . CYS A 1 96 ? -15.727 -1.669 3.523 1 95.31 96 CYS A CA 1
ATOM 744 C C . CYS A 1 96 ? -16 -1.839 5.012 1 95.31 96 CYS A C 1
ATOM 746 O O . CYS A 1 96 ? -16.969 -2.486 5.402 1 95.31 96 CYS A O 1
ATOM 748 N N . PHE A 1 97 ? -15.125 -1.391 5.867 1 90.56 97 PHE A N 1
ATOM 749 C CA . PHE A 1 97 ? -15.336 -1.349 7.309 1 90.56 97 PHE A CA 1
ATOM 750 C C . PHE A 1 97 ? -15.781 0.04 7.754 1 90.56 97 PHE A C 1
ATOM 752 O O . PHE A 1 97 ? -15.078 1.026 7.523 1 90.56 97 PHE A O 1
ATOM 759 N N . ASP A 1 98 ? -16.844 0.067 8.352 1 86.44 98 ASP A N 1
ATOM 760 C CA . ASP A 1 98 ? -17.359 1.303 8.93 1 86.44 98 ASP A CA 1
ATOM 761 C C . ASP A 1 98 ? -17.125 1.341 10.438 1 86.44 98 ASP A C 1
ATOM 763 O O . ASP A 1 98 ? -17.75 0.583 11.188 1 86.44 98 ASP A O 1
ATOM 767 N N . PRO A 1 99 ? -16.297 2.225 10.852 1 81.25 99 PRO A N 1
ATOM 768 C CA . PRO A 1 99 ? -16.016 2.295 12.289 1 81.25 99 PRO A CA 1
ATOM 769 C C . PRO A 1 99 ? -17.266 2.648 13.109 1 81.25 99 PRO A C 1
ATOM 771 O O . PRO A 1 99 ? -17.328 2.332 14.297 1 81.25 99 PRO A O 1
ATOM 774 N N . LYS A 1 100 ? -18.172 3.293 12.508 1 82.56 100 LYS A N 1
ATOM 775 C CA . LYS A 1 100 ? -19.406 3.654 13.219 1 82.56 100 LYS A CA 1
ATOM 776 C C . LYS A 1 100 ? -20.219 2.416 13.57 1 82.56 100 LYS A C 1
ATOM 778 O O . LYS A 1 100 ? -20.812 2.344 14.641 1 82.56 100 LYS A O 1
ATOM 783 N N . THR A 1 101 ? -20.234 1.448 12.766 1 86.12 101 THR A N 1
ATOM 784 C CA . THR A 1 101 ? -21 0.225 13 1 86.12 101 THR A CA 1
ATOM 785 C C . THR A 1 101 ? -20.078 -0.912 13.422 1 86.12 101 THR A C 1
ATOM 787 O O . THR A 1 101 ? -20.531 -1.972 13.852 1 86.12 101 THR A O 1
ATOM 790 N N . SER A 1 102 ? -18.781 -0.672 13.312 1 87.06 102 SER A N 1
ATOM 791 C CA . SER A 1 102 ? -17.766 -1.682 13.602 1 87.06 102 SER A CA 1
ATOM 792 C C . SER A 1 102 ? -18.031 -2.975 12.844 1 87.06 102 SER A C 1
ATOM 794 O O . SER A 1 102 ? -18.016 -4.062 13.422 1 87.06 102 SER A O 1
ATOM 796 N N . ALA A 1 103 ? -18.281 -2.82 11.562 1 91.62 103 ALA A N 1
ATOM 797 C CA . ALA A 1 103 ? -18.609 -3.992 10.758 1 91.62 103 ALA A CA 1
ATOM 798 C C . ALA A 1 103 ? -18.062 -3.865 9.344 1 91.62 103 ALA A C 1
ATOM 800 O O . ALA A 1 103 ? -17.969 -2.76 8.805 1 91.62 103 ALA A O 1
ATOM 801 N N . TRP A 1 104 ? -17.766 -5.039 8.797 1 95.69 104 TRP A N 1
ATOM 802 C CA . TRP A 1 104 ? -17.391 -5.141 7.391 1 95.69 104 TRP A CA 1
ATOM 803 C C . TRP A 1 104 ? -18.625 -5.406 6.52 1 95.69 104 TRP A C 1
ATOM 805 O O . TRP A 1 104 ? -19.484 -6.207 6.879 1 95.69 104 TRP A O 1
ATOM 815 N N . THR A 1 105 ? -18.656 -4.73 5.418 1 96.75 105 THR A N 1
ATOM 816 C CA . THR A 1 105 ? -19.688 -4.98 4.418 1 96.75 105 THR A CA 1
ATOM 817 C C . THR A 1 105 ? -19.078 -5.078 3.021 1 96.75 105 THR A C 1
ATOM 819 O O . THR A 1 105 ? -18.109 -4.375 2.709 1 96.75 105 THR A O 1
ATOM 822 N N . LEU A 1 106 ? -19.719 -5.945 2.205 1 97.56 106 LEU A N 1
ATOM 823 C CA . LEU A 1 106 ? -1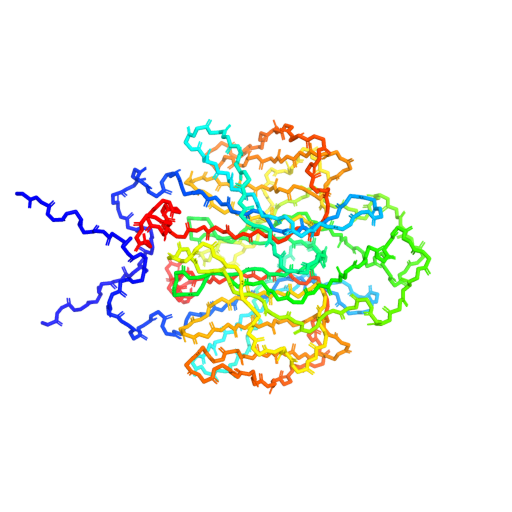9.297 -6.02 0.808 1 97.56 106 LEU A CA 1
ATOM 824 C C . LEU A 1 106 ? -19.891 -4.867 0.004 1 97.56 106 LEU A C 1
ATOM 826 O O . LEU A 1 106 ? -21.078 -4.547 0.149 1 97.56 106 LEU A O 1
ATOM 830 N N . VAL A 1 107 ? -19.062 -4.191 -0.764 1 97.5 107 VAL A N 1
ATOM 831 C CA . VAL A 1 107 ? -19.562 -3.229 -1.738 1 97.5 107 VAL A CA 1
ATOM 832 C C . VAL A 1 107 ? -19.469 -3.818 -3.145 1 97.5 107 VAL A C 1
ATOM 834 O O . VAL A 1 107 ? -19.125 -4.992 -3.311 1 97.5 107 VAL A O 1
ATOM 837 N N . LYS A 1 108 ? -19.859 -3.012 -4.164 1 98.38 108 LYS A N 1
ATOM 838 C CA . LYS A 1 108 ? -19.812 -3.506 -5.539 1 98.38 108 LYS A CA 1
ATOM 839 C C . LYS A 1 108 ? -18.438 -4.059 -5.879 1 98.38 108 LYS A C 1
ATOM 841 O O . LYS A 1 108 ? -17.422 -3.434 -5.57 1 98.38 108 LYS A O 1
ATOM 846 N N . PRO A 1 109 ? -18.391 -5.25 -6.426 1 98.44 109 PRO A N 1
ATOM 847 C CA . PRO A 1 109 ? -17.094 -5.801 -6.824 1 98.44 109 PRO A CA 1
ATOM 848 C C . PRO A 1 109 ? -16.469 -5.047 -7.996 1 98.44 109 PRO A C 1
ATOM 850 O O . PRO A 1 109 ? -17.188 -4.375 -8.75 1 98.44 109 PRO A O 1
ATOM 853 N N . MET A 1 110 ? -15.188 -5.121 -8.008 1 98.19 110 MET A N 1
ATOM 854 C CA . MET A 1 110 ? -14.5 -4.598 -9.18 1 98.19 110 MET A CA 1
ATOM 855 C C . MET A 1 110 ? -14.914 -5.352 -10.438 1 98.19 110 MET A C 1
ATOM 857 O O . MET A 1 110 ? -15.539 -6.41 -10.352 1 98.19 110 MET A O 1
ATOM 861 N N . LYS A 1 111 ? -14.594 -4.793 -11.539 1 97.75 111 LYS A N 1
ATOM 862 C CA . LYS A 1 111 ? -14.93 -5.398 -12.828 1 97.75 111 LYS A CA 1
ATOM 863 C C . LYS A 1 111 ? -13.961 -6.527 -13.172 1 97.75 111 LYS A C 1
ATOM 865 O O . LYS A 1 111 ? -14.312 -7.441 -13.922 1 97.75 111 LYS A O 1
ATOM 870 N N . MET A 1 112 ? -12.797 -6.5 -12.633 1 95.94 112 MET A N 1
ATOM 871 C CA . MET A 1 112 ? -11.781 -7.531 -12.836 1 95.94 112 MET A CA 1
ATOM 872 C C . MET A 1 112 ? -11.227 -8.016 -11.5 1 95.94 112 MET A C 1
ATOM 874 O O . MET A 1 112 ? -11.164 -7.254 -10.531 1 95.94 112 MET A O 1
ATOM 878 N N . LYS A 1 113 ? -10.797 -9.281 -11.523 1 95.75 113 LYS A N 1
ATOM 879 C CA . LYS A 1 113 ? -10 -9.766 -10.398 1 95.75 113 LYS A CA 1
ATOM 880 C C . LYS A 1 113 ? -8.625 -9.102 -10.383 1 95.75 113 LYS A C 1
ATOM 882 O O . LYS A 1 113 ? -7.992 -8.93 -11.43 1 95.75 113 LYS A O 1
ATOM 887 N N . ARG A 1 114 ? -8.266 -8.68 -9.195 1 92.56 114 ARG A N 1
ATOM 888 C CA . ARG A 1 114 ? -6.977 -8.016 -9.07 1 92.56 114 ARG A CA 1
ATOM 889 C C . ARG A 1 114 ? -6.207 -8.531 -7.855 1 92.56 114 ARG A C 1
ATOM 891 O O . ARG A 1 114 ? -6.781 -8.695 -6.777 1 92.56 114 ARG A O 1
ATOM 898 N N . PHE A 1 115 ? -4.969 -8.844 -8.031 1 89.44 115 PHE A N 1
ATOM 899 C CA . PHE A 1 115 ? -4.066 -9.195 -6.938 1 89.44 115 PHE A CA 1
ATOM 900 C C . PHE A 1 115 ? -2.725 -8.484 -7.098 1 89.44 115 PHE A C 1
ATOM 902 O O . PHE A 1 115 ? -2.297 -8.203 -8.219 1 89.44 115 PHE A O 1
ATOM 909 N N . HIS A 1 116 ? -2.088 -8.203 -5.965 1 86.81 116 HIS A N 1
ATOM 910 C CA . HIS A 1 116 ? -0.954 -7.285 -5.988 1 86.81 116 HIS A CA 1
ATOM 911 C C . HIS A 1 116 ? -1.358 -5.926 -6.543 1 86.81 116 HIS A C 1
ATOM 913 O O . HIS A 1 116 ? -0.667 -5.367 -7.398 1 86.81 116 HIS A O 1
ATOM 919 N N . VAL A 1 117 ? -2.484 -5.512 -6.145 1 88.12 117 VAL A N 1
ATOM 920 C CA . VAL A 1 117 ? -3.096 -4.266 -6.594 1 88.12 117 VAL A CA 1
ATOM 921 C C . VAL A 1 117 ? -2.67 -3.121 -5.68 1 88.12 117 VAL A C 1
ATOM 923 O O . VAL A 1 117 ? -2.291 -3.346 -4.527 1 88.12 117 VAL A O 1
ATOM 926 N N . ALA A 1 118 ? -2.658 -1.97 -6.18 1 86.44 118 ALA A N 1
ATOM 927 C CA . ALA A 1 118 ? -2.512 -0.757 -5.379 1 86.44 118 ALA A CA 1
ATOM 928 C C . ALA A 1 118 ? -3.844 -0.025 -5.246 1 86.44 118 ALA A C 1
ATOM 930 O O . ALA A 1 118 ? -4.625 0.037 -6.199 1 86.44 118 ALA A O 1
ATOM 931 N N . LEU A 1 119 ? -4.086 0.517 -4.082 1 87.31 119 LEU A N 1
ATOM 932 C CA . LEU A 1 119 ? -5.32 1.25 -3.818 1 87.31 119 LEU A CA 1
ATOM 933 C C . LEU A 1 119 ? -5.02 2.617 -3.215 1 87.31 119 LEU A C 1
ATOM 935 O O . LEU A 1 119 ? -4.367 2.713 -2.172 1 87.31 119 LEU A O 1
ATOM 939 N N . VAL A 1 120 ? -5.547 3.592 -3.887 1 82.81 120 VAL A N 1
ATOM 940 C CA . VAL A 1 120 ? -5.297 4.957 -3.43 1 82.81 120 VAL A CA 1
ATOM 941 C C . VAL A 1 120 ? -6.609 5.734 -3.381 1 82.81 120 VAL A C 1
ATOM 943 O O . VAL A 1 120 ? -7.473 5.555 -4.242 1 82.81 120 VAL A O 1
ATOM 946 N N . ALA A 1 121 ? -6.684 6.562 -2.42 1 79.25 121 ALA A N 1
ATOM 947 C CA . ALA A 1 121 ? -7.902 7.355 -2.266 1 79.25 121 ALA A CA 1
ATOM 948 C C . ALA A 1 121 ? -7.742 8.734 -2.902 1 79.25 121 ALA A C 1
ATOM 950 O O . ALA A 1 121 ? -6.691 9.367 -2.775 1 79.25 121 ALA A O 1
ATOM 951 N N . GLY A 1 122 ? -8.758 9.047 -3.729 1 72.44 122 GLY A N 1
ATOM 952 C CA . GLY A 1 122 ? -8.977 10.414 -4.164 1 72.44 122 GLY A CA 1
ATOM 953 C C . GLY A 1 122 ? -10.211 11.047 -3.543 1 72.44 122 GLY A C 1
ATOM 954 O O . GLY A 1 122 ? -10.711 10.57 -2.523 1 72.44 122 GLY A O 1
ATOM 955 N N . PRO A 1 123 ? -10.594 12.164 -4.094 1 73.88 123 PRO A N 1
ATOM 956 C CA . PRO A 1 123 ? -11.828 12.773 -3.582 1 73.88 123 PRO A CA 1
ATOM 957 C C . PRO A 1 123 ? -13.062 11.914 -3.842 1 73.88 123 PRO A C 1
ATOM 959 O O . PRO A 1 123 ? -13.539 11.844 -4.977 1 73.88 123 PRO A O 1
ATOM 962 N N . ASN A 1 124 ? -13.523 11.32 -2.879 1 82.25 124 ASN A N 1
ATOM 963 C CA . ASN A 1 124 ? -14.727 10.5 -2.904 1 82.25 124 ASN A CA 1
ATOM 964 C C . ASN A 1 124 ? -14.578 9.312 -3.855 1 82.25 124 ASN A C 1
ATOM 966 O O . ASN A 1 124 ? -15.562 8.828 -4.41 1 82.25 124 ASN A O 1
ATOM 970 N N . THR A 1 125 ? -13.367 9 -4.145 1 87.25 125 THR A N 1
ATOM 971 C CA . THR A 1 125 ? -13.109 7.91 -5.074 1 87.25 125 THR A CA 1
ATOM 972 C C . THR A 1 125 ? -11.922 7.07 -4.613 1 87.25 125 THR A C 1
ATOM 974 O O . THR A 1 125 ? -11.109 7.531 -3.812 1 87.25 125 THR A O 1
ATOM 977 N N . LEU A 1 126 ? -11.914 5.883 -5.008 1 89.19 126 LEU A N 1
ATOM 978 C CA . LEU A 1 126 ? -10.75 5.016 -4.891 1 89.19 126 LEU A CA 1
ATOM 979 C C . LEU A 1 126 ? -10.203 4.641 -6.266 1 89.19 126 LEU A C 1
ATOM 981 O O . LEU A 1 126 ? -10.969 4.484 -7.219 1 89.19 126 LEU A O 1
ATOM 985 N N . TYR A 1 127 ? -8.945 4.543 -6.344 1 87.25 127 TYR A N 1
ATOM 986 C CA . TYR A 1 127 ? -8.266 4.066 -7.547 1 87.25 127 TYR A CA 1
ATOM 987 C C . TYR A 1 127 ? -7.566 2.74 -7.285 1 87.25 127 TYR A C 1
ATOM 989 O O . TYR A 1 127 ? -6.613 2.676 -6.504 1 87.25 127 TYR A O 1
ATOM 997 N N . ALA A 1 128 ? -8.094 1.728 -7.844 1 92.69 128 ALA A N 1
ATOM 998 C CA . ALA A 1 128 ? -7.41 0.438 -7.855 1 92.69 128 ALA A CA 1
ATOM 999 C C . ALA A 1 128 ? -6.527 0.293 -9.094 1 92.69 128 ALA A C 1
ATOM 1001 O O . ALA A 1 128 ? -7.035 0.217 -10.219 1 92.69 128 ALA A O 1
ATOM 1002 N N . ILE A 1 129 ? -5.281 0.185 -8.844 1 88.81 129 ILE A N 1
ATOM 1003 C CA . ILE A 1 129 ? -4.332 0.307 -9.945 1 88.81 129 ILE A CA 1
ATOM 1004 C C . ILE A 1 129 ? -3.566 -1.003 -10.117 1 88.81 129 ILE A C 1
ATOM 1006 O O . ILE A 1 129 ? -2.949 -1.496 -9.164 1 88.81 129 ILE A O 1
ATOM 1010 N N . GLY A 1 130 ? -3.611 -1.508 -11.367 1 89.62 130 GLY A N 1
ATOM 1011 C CA . GLY A 1 130 ? -2.865 -2.721 -11.664 1 89.62 130 GLY A CA 1
ATOM 1012 C C . GLY A 1 130 ? -3.48 -3.965 -11.047 1 89.62 130 GLY A C 1
ATOM 1013 O O . GLY A 1 130 ? -4.688 -4.004 -10.789 1 89.62 130 GLY A O 1
ATOM 1014 N N . GLY A 1 131 ? -2.721 -5.059 -11.023 1 90.12 131 GLY A N 1
ATOM 1015 C CA . GLY A 1 131 ? -3.107 -6.305 -10.383 1 90.12 131 GLY A CA 1
ATOM 1016 C C . GLY A 1 131 ? -3.918 -7.215 -11.281 1 90.12 131 GLY A C 1
ATOM 1017 O O . GLY A 1 131 ? -4.348 -8.289 -10.859 1 90.12 131 GLY A O 1
ATOM 1018 N N . SER A 1 132 ? -4.16 -6.734 -12.461 1 90.69 132 SER A N 1
ATOM 1019 C CA . SER A 1 132 ? -4.91 -7.555 -13.406 1 90.69 132 SER A CA 1
ATOM 1020 C C . SER A 1 132 ? -4.027 -8.023 -14.555 1 90.69 132 SER A C 1
ATOM 1022 O O . SER A 1 132 ? -2.84 -7.699 -14.609 1 90.69 132 SER A O 1
ATOM 1024 N N . ASP A 1 133 ? -4.59 -8.836 -15.422 1 87.94 133 ASP A N 1
ATOM 1025 C CA . ASP A 1 133 ? -3.807 -9.414 -16.516 1 87.94 133 ASP A CA 1
ATOM 1026 C C . ASP A 1 133 ? -3.607 -8.406 -17.641 1 87.94 133 ASP A C 1
ATOM 1028 O O . ASP A 1 133 ? -2.822 -8.648 -18.562 1 87.94 133 ASP A O 1
ATOM 1032 N N . VAL A 1 134 ? -4.344 -7.316 -17.594 1 89.88 134 VAL A N 1
ATOM 1033 C CA . VAL A 1 134 ? -4.18 -6.238 -18.562 1 89.88 134 VAL A CA 1
ATOM 1034 C C . VAL A 1 134 ? -3.893 -4.926 -17.844 1 89.88 134 VAL A C 1
ATOM 1036 O O . VAL A 1 134 ? -4.434 -4.68 -16.766 1 89.88 134 VAL A O 1
ATOM 1039 N N . PRO A 1 135 ? -2.998 -4.184 -18.469 1 90.69 135 PRO A N 1
ATOM 1040 C CA . PRO A 1 135 ? -2.771 -2.881 -17.844 1 90.69 135 PRO A CA 1
ATOM 1041 C C . PRO A 1 135 ? -4.051 -2.053 -17.734 1 90.69 135 PRO A C 1
ATOM 1043 O O . PRO A 1 135 ? -4.59 -1.6 -18.75 1 90.69 135 PRO A O 1
ATOM 1046 N N . SER A 1 136 ? -4.5 -1.867 -16.516 1 93.06 136 SER A N 1
ATOM 1047 C CA . SER A 1 136 ? -5.754 -1.151 -16.297 1 93.06 136 SER A CA 1
ATOM 1048 C C . SER A 1 136 ? -5.875 -0.687 -14.844 1 93.06 136 SER A C 1
ATOM 1050 O O . SER A 1 136 ? -5.078 -1.08 -13.992 1 93.06 136 SER A O 1
ATOM 1052 N N . MET A 1 137 ? -6.77 0.195 -14.648 1 92.62 137 MET A N 1
ATOM 1053 C CA . MET A 1 137 ? -7.195 0.613 -13.312 1 92.62 137 MET A CA 1
ATOM 1054 C C . MET A 1 137 ? -8.711 0.762 -13.242 1 92.62 137 MET A C 1
ATOM 1056 O O . MET A 1 137 ? -9.391 0.744 -14.273 1 92.62 137 MET A O 1
ATOM 1060 N N . GLU A 1 138 ? -9.219 0.848 -12.07 1 95.94 138 GLU A N 1
ATOM 1061 C CA . GLU A 1 138 ? -10.641 1.092 -11.844 1 95.94 138 GLU A CA 1
ATOM 1062 C C . GLU A 1 138 ? -10.859 2.184 -10.805 1 95.94 138 GLU A C 1
ATOM 1064 O O . GLU A 1 138 ? -10.109 2.271 -9.828 1 95.94 138 GLU A O 1
ATOM 1069 N N . VAL A 1 139 ? -11.82 2.918 -11.094 1 93.75 139 VAL A N 1
ATOM 1070 C CA . VAL A 1 139 ? -12.188 4.004 -10.195 1 93.75 139 VAL A CA 1
ATOM 1071 C C . VAL A 1 139 ? -13.516 3.68 -9.508 1 93.75 139 VAL A C 1
ATOM 1073 O O . VAL A 1 139 ? -14.508 3.396 -10.18 1 93.75 139 VAL A O 1
ATOM 1076 N N . TYR A 1 140 ? -13.508 3.713 -8.234 1 96 140 TYR A N 1
ATOM 1077 C CA . TYR A 1 140 ? -14.703 3.488 -7.441 1 96 140 TYR A CA 1
ATOM 1078 C C . TYR A 1 140 ? -15.367 4.809 -7.066 1 96 140 TYR A C 1
ATOM 1080 O O . TYR A 1 140 ? -14.75 5.664 -6.43 1 96 140 TYR A O 1
ATOM 1088 N N . HIS A 1 141 ? -16.531 4.926 -7.457 1 94.62 141 HIS A N 1
ATOM 1089 C CA . HIS A 1 141 ? -17.344 6.07 -7.051 1 94.62 141 HIS A CA 1
ATOM 1090 C C . HIS A 1 141 ? -18.219 5.727 -5.844 1 94.62 141 HIS A C 1
ATOM 1092 O O . HIS A 1 141 ? -19.188 4.984 -5.973 1 94.62 141 HIS A O 1
ATOM 1098 N N . GLU A 1 142 ? -17.859 6.293 -4.773 1 92.31 142 GLU A N 1
ATOM 1099 C CA . GLU A 1 142 ? -18.5 5.938 -3.516 1 92.31 142 GLU A CA 1
ATOM 1100 C C . GLU A 1 142 ? -19.984 6.289 -3.543 1 92.31 142 GLU A C 1
ATOM 1102 O O . GLU A 1 142 ? -20.812 5.531 -3.033 1 92.31 142 GLU A O 1
ATOM 1107 N N . ALA A 1 143 ? -20.344 7.418 -4.102 1 93.12 143 ALA A N 1
ATOM 1108 C CA . ALA A 1 143 ? -21.719 7.918 -4.117 1 93.12 143 ALA A CA 1
ATOM 1109 C C . ALA A 1 143 ? -22.641 6.957 -4.859 1 93.12 143 ALA A C 1
ATOM 1111 O O . ALA A 1 143 ? -23.797 6.766 -4.465 1 93.12 143 ALA A O 1
ATOM 1112 N N . THR A 1 144 ? -22.172 6.32 -5.906 1 95.94 144 THR A N 1
ATOM 1113 C CA . THR A 1 144 ? -23.016 5.461 -6.73 1 95.94 144 THR A CA 1
ATOM 1114 C C . THR A 1 144 ? -22.688 3.988 -6.484 1 95.94 144 THR A C 1
ATOM 1116 O O . THR A 1 144 ? -23.344 3.102 -7.023 1 95.94 144 THR A O 1
ATOM 1119 N N . ASP A 1 145 ? -21.703 3.682 -5.68 1 96.75 145 ASP A N 1
ATOM 1120 C CA . ASP A 1 145 ? -21.234 2.314 -5.453 1 96.75 145 ASP A CA 1
ATOM 1121 C C . ASP A 1 145 ? -20.969 1.598 -6.777 1 96.75 145 ASP A C 1
ATOM 1123 O O . ASP A 1 145 ? -21.531 0.523 -7.027 1 96.75 145 ASP A O 1
ATOM 1127 N N . GLU A 1 146 ? -20.141 2.25 -7.57 1 97.25 146 GLU A N 1
ATOM 1128 C CA . GLU A 1 146 ? -19.812 1.709 -8.891 1 97.25 146 GLU A CA 1
ATOM 1129 C C . GLU A 1 146 ? -18.328 1.844 -9.188 1 97.25 146 GLU A C 1
ATOM 1131 O O . GLU A 1 146 ? -17.688 2.824 -8.789 1 97.25 146 GLU A O 1
ATOM 1136 N N . TRP A 1 147 ? -17.922 0.839 -9.969 1 97.75 147 TRP A N 1
ATOM 1137 C CA . TRP A 1 147 ? -16.547 0.881 -10.477 1 97.75 147 TRP A CA 1
ATOM 1138 C C . TRP A 1 147 ? -16.531 1.233 -11.961 1 97.75 147 TRP A C 1
ATOM 1140 O O . TRP A 1 147 ? -17.344 0.737 -12.734 1 97.75 147 TRP A O 1
ATOM 1150 N N . GLU A 1 148 ? -15.625 2.07 -12.258 1 96.56 148 GLU A N 1
ATOM 1151 C CA . GLU A 1 148 ? -15.359 2.426 -13.648 1 96.56 148 GLU A CA 1
ATOM 1152 C C . GLU A 1 148 ? -14.016 1.873 -14.109 1 96.56 148 GLU A C 1
ATOM 1154 O O . GLU A 1 148 ? -12.992 2.1 -13.469 1 96.56 148 GLU A O 1
ATOM 1159 N N . PHE A 1 149 ? -14.07 1.195 -15.25 1 96.06 149 PHE A N 1
ATOM 1160 C CA . PHE A 1 149 ? -12.859 0.608 -15.797 1 96.06 149 PHE A CA 1
ATOM 1161 C C . PHE A 1 149 ? -12.117 1.615 -16.672 1 96.06 149 PHE A C 1
ATOM 1163 O O . PHE A 1 149 ? -12.734 2.277 -17.516 1 96.06 149 PHE A O 1
ATOM 1170 N N . LEU A 1 150 ? -10.781 1.771 -16.469 1 93.69 150 LEU A N 1
ATOM 1171 C CA . LEU A 1 150 ? -9.922 2.639 -17.281 1 93.69 150 LEU A CA 1
ATOM 1172 C C . LEU A 1 150 ? -8.68 1.892 -17.75 1 93.69 150 LEU A C 1
ATOM 1174 O O . LEU A 1 150 ? -7.867 1.453 -16.922 1 93.69 150 LEU A O 1
ATOM 1178 N N . PRO A 1 151 ? -8.477 1.791 -19.078 1 91.69 151 PRO A N 1
ATOM 1179 C CA . PRO A 1 151 ? -7.242 1.174 -19.562 1 91.69 151 PRO A CA 1
ATOM 1180 C C . PRO A 1 151 ? -6.012 2.039 -19.312 1 91.69 151 PRO A C 1
ATOM 1182 O O . PRO A 1 151 ? -6.113 3.268 -19.266 1 91.69 151 PRO A O 1
ATOM 1185 N N . LEU A 1 152 ? -4.906 1.383 -19.078 1 88.88 152 LEU A N 1
ATOM 1186 C CA . LEU A 1 152 ? -3.613 2.047 -18.953 1 88.88 152 LEU A CA 1
ATOM 1187 C C . LEU A 1 152 ? -2.711 1.72 -20.125 1 88.88 152 LEU A C 1
ATOM 1189 O O . LEU A 1 152 ? -2.988 0.788 -20.891 1 88.88 152 LEU A O 1
ATOM 1193 N N . PRO A 1 153 ? -1.69 2.58 -20.281 1 84.81 153 PRO A N 1
ATOM 1194 C CA . PRO A 1 153 ? -0.756 2.281 -21.375 1 84.81 153 PRO A CA 1
ATOM 1195 C C . PRO A 1 153 ? -0.133 0.893 -21.25 1 84.81 153 PRO A C 1
ATOM 1197 O O . PRO A 1 153 ? 0.046 0.388 -20.141 1 84.81 153 PRO A O 1
ATOM 1200 N N . ASP A 1 154 ? 0.317 0.323 -22.344 1 83.06 154 ASP A N 1
ATOM 1201 C CA . ASP A 1 154 ? 0.824 -1.044 -22.406 1 83.06 154 ASP A CA 1
ATOM 1202 C C . ASP A 1 154 ? 2.096 -1.2 -21.578 1 83.06 154 ASP A C 1
ATOM 1204 O O . ASP A 1 154 ? 2.398 -2.295 -21.094 1 83.06 154 ASP A O 1
ATOM 1208 N N . ASN A 1 155 ? 2.814 -0.163 -21.406 1 80.81 155 ASN A N 1
ATOM 1209 C CA . ASN A 1 155 ? 4.09 -0.26 -20.703 1 80.81 155 ASN A CA 1
ATOM 1210 C C . ASN A 1 155 ? 3.926 -0.046 -19.203 1 80.81 155 ASN A C 1
ATOM 1212 O O . ASN A 1 155 ? 4.914 -0.009 -18.453 1 80.81 155 ASN A O 1
ATOM 1216 N N . PHE A 1 156 ? 2.693 0.022 -18.812 1 84.69 156 PHE A N 1
ATOM 1217 C CA . PHE A 1 156 ? 2.426 0.13 -17.391 1 84.69 156 PHE A CA 1
ATOM 1218 C C . PHE A 1 156 ? 2.604 -1.218 -16.703 1 84.69 156 PHE A C 1
ATOM 1220 O O . PHE A 1 156 ? 2.229 -2.256 -17.25 1 84.69 156 PHE A O 1
ATOM 1227 N N . PRO A 1 157 ? 3.232 -1.146 -15.445 1 82.44 157 PRO A N 1
ATOM 1228 C CA . PRO A 1 157 ? 3.385 -2.418 -14.734 1 82.44 157 PRO A CA 1
ATOM 1229 C C . PRO A 1 157 ? 2.047 -3.094 -14.445 1 82.44 157 PRO A C 1
ATOM 1231 O O . PRO A 1 157 ? 1.085 -2.424 -14.055 1 82.44 157 PRO A O 1
ATOM 1234 N N . LEU A 1 158 ? 2.014 -4.402 -14.562 1 78.62 158 LEU A N 1
ATOM 1235 C CA . LEU A 1 158 ? 0.794 -5.168 -14.336 1 78.62 158 LEU A CA 1
ATOM 1236 C C . LEU A 1 158 ? 0.612 -5.469 -12.852 1 78.62 158 LEU A C 1
ATOM 1238 O O . LEU A 1 158 ? -0.515 -5.5 -12.352 1 78.62 158 LEU A O 1
ATOM 1242 N N . ARG A 1 159 ? 1.84 -5.734 -12.18 1 78.75 159 ARG A N 1
ATOM 1243 C CA . ARG A 1 159 ? 1.71 -6.207 -10.805 1 78.75 159 ARG A CA 1
ATOM 1244 C C . ARG A 1 159 ? 2.824 -5.652 -9.922 1 78.75 159 ARG A C 1
ATOM 1246 O O . ARG A 1 159 ? 3.91 -5.332 -10.414 1 78.75 159 ARG A O 1
ATOM 1253 N N . GLY A 1 160 ? 2.467 -5.516 -8.648 1 76.31 160 GLY A N 1
ATOM 1254 C CA . GLY A 1 160 ? 3.484 -5.352 -7.625 1 76.31 160 GLY A CA 1
ATOM 1255 C C . GLY A 1 160 ? 4.051 -3.947 -7.562 1 76.31 160 GLY A C 1
ATOM 1256 O O . GLY A 1 160 ? 5.156 -3.738 -7.059 1 76.31 160 GLY A O 1
ATOM 1257 N N . ALA A 1 161 ? 3.387 -2.99 -8.203 1 75.56 161 ALA A N 1
ATOM 1258 C CA . ALA A 1 161 ? 3.824 -1.602 -8.086 1 75.56 161 ALA A CA 1
ATOM 1259 C C . ALA A 1 161 ? 3.473 -1.03 -6.715 1 75.56 161 ALA A C 1
ATOM 1261 O O . ALA A 1 161 ? 2.479 -1.433 -6.105 1 75.56 161 ALA A O 1
ATOM 1262 N N . GLY A 1 162 ? 4.383 -0.315 -6.102 1 73.69 162 GLY A N 1
ATOM 1263 C CA . GLY A 1 162 ? 3.979 0.536 -4.992 1 73.69 162 GLY A CA 1
ATOM 1264 C C . GLY A 1 162 ? 3.174 1.745 -5.434 1 73.69 162 GLY A C 1
ATOM 1265 O O . GLY A 1 162 ? 3.314 2.213 -6.566 1 73.69 162 GLY A O 1
ATOM 1266 N N . ALA A 1 163 ? 2.207 2.143 -4.629 1 64.31 163 ALA A N 1
ATOM 1267 C CA . ALA A 1 163 ? 1.455 3.359 -4.922 1 64.31 163 ALA A CA 1
ATOM 1268 C C . ALA A 1 163 ? 1.268 4.207 -3.668 1 64.31 163 ALA A C 1
ATOM 1270 O O . ALA A 1 163 ? 1.129 3.672 -2.566 1 64.31 163 ALA A O 1
ATOM 1271 N N . VAL A 1 164 ? 1.472 5.523 -3.846 1 59.22 164 VAL A N 1
ATOM 1272 C CA . VAL A 1 164 ? 1.277 6.426 -2.717 1 59.22 164 VAL A CA 1
ATOM 1273 C C . VAL A 1 164 ? 0.466 7.645 -3.16 1 59.22 164 VAL A C 1
ATOM 1275 O O . VAL A 1 164 ? 0.648 8.148 -4.27 1 59.22 164 VAL A O 1
ATOM 1278 N N . ALA A 1 165 ? -0.474 7.922 -2.355 1 52.62 165 ALA A N 1
ATOM 1279 C CA . ALA A 1 165 ? -1.181 9.188 -2.527 1 52.62 165 ALA A CA 1
ATOM 1280 C C . ALA A 1 165 ? -0.431 10.336 -1.851 1 52.62 165 ALA A C 1
ATOM 1282 O O . ALA A 1 165 ? 0.11 10.164 -0.755 1 52.62 165 ALA A O 1
ATOM 1283 N N . LEU A 1 166 ? -0.362 11.344 -2.627 1 45.88 166 LEU A N 1
ATOM 1284 C CA . LEU A 1 166 ? 0.326 12.5 -2.076 1 45.88 166 LEU A CA 1
ATOM 1285 C C . LEU A 1 166 ? -0.661 13.445 -1.4 1 45.88 166 LEU A C 1
ATOM 1287 O O . LEU A 1 166 ? -1.752 13.688 -1.922 1 45.88 166 LEU A O 1
ATOM 1291 N N . PRO A 1 167 ? -0.361 13.734 -0.141 1 45.22 167 PRO A N 1
ATOM 1292 C CA . PRO A 1 167 ? -1.277 14.617 0.577 1 45.22 167 PRO A CA 1
ATOM 1293 C C . PRO A 1 167 ? -1.345 16.016 -0.034 1 45.22 167 PRO A C 1
ATOM 1295 O O . PRO A 1 167 ? -2.252 16.797 0.284 1 45.22 167 PRO A O 1
ATOM 1298 N N . MET A 1 168 ? -0.386 16.422 -0.749 1 42.62 168 MET A N 1
ATOM 1299 C CA . MET A 1 168 ? -0.359 17.734 -1.384 1 42.62 168 MET A CA 1
ATOM 1300 C C . MET A 1 168 ? 0.058 17.625 -2.848 1 42.62 168 MET A C 1
ATOM 1302 O O . MET A 1 168 ? 0.677 16.625 -3.248 1 42.62 168 MET A O 1
ATOM 1306 N N . PRO A 1 169 ? -0.492 18.609 -3.744 1 40.91 169 PRO A N 1
ATOM 1307 C CA . PRO A 1 169 ? -0.052 18.609 -5.141 1 40.91 169 PRO A CA 1
ATOM 1308 C C . PRO A 1 169 ? 1.468 18.531 -5.281 1 40.91 169 PRO A C 1
ATOM 1310 O O . PRO A 1 169 ? 2.193 19.125 -4.48 1 40.91 169 PRO A O 1
ATOM 1313 N N . VAL A 1 170 ? 1.868 17.516 -5.973 1 41.47 170 VAL A N 1
ATOM 1314 C CA . VAL A 1 170 ? 3.285 17.297 -6.242 1 41.47 170 VAL A CA 1
ATOM 1315 C C . VAL A 1 170 ? 3.967 18.625 -6.566 1 41.47 170 VAL A C 1
ATOM 1317 O O . VAL A 1 170 ? 5.102 18.859 -6.145 1 41.47 170 VAL A O 1
ATOM 1320 N N . ASP A 1 171 ? 3.225 19.328 -7.449 1 45.56 171 ASP A N 1
ATOM 1321 C CA . ASP A 1 171 ? 3.83 20.594 -7.84 1 45.56 171 ASP A CA 1
ATOM 1322 C C . ASP A 1 171 ? 4.23 21.422 -6.613 1 45.56 171 ASP A C 1
ATOM 1324 O O . ASP A 1 171 ? 5.258 22.094 -6.625 1 45.56 171 ASP A O 1
ATOM 1328 N N . GLU A 1 172 ? 3.332 21.328 -5.723 1 42.41 172 GLU A N 1
ATOM 1329 C CA . GLU A 1 172 ? 3.734 22.016 -4.496 1 42.41 172 GLU A CA 1
ATOM 1330 C C . GLU A 1 172 ? 4.891 21.281 -3.814 1 42.41 172 GLU A C 1
ATOM 1332 O O . GLU A 1 172 ? 5.789 21.922 -3.256 1 42.41 172 GLU A O 1
ATOM 1337 N N . LEU A 1 173 ? 4.902 20.094 -3.93 1 41.84 173 LEU A N 1
ATOM 1338 C CA . LEU A 1 173 ? 6.047 19.344 -3.439 1 41.84 173 LEU A CA 1
ATOM 1339 C C . LEU A 1 173 ? 7.258 19.531 -4.348 1 41.84 173 LEU A C 1
ATOM 1341 O O . LEU A 1 173 ? 8.383 19.672 -3.865 1 41.84 173 LEU A O 1
ATOM 1345 N N . LEU A 1 174 ? 6.941 19.484 -5.621 1 44.62 174 LEU A N 1
ATOM 1346 C CA . LEU A 1 174 ? 8.016 19.641 -6.598 1 44.62 174 LEU A CA 1
ATOM 1347 C C . LEU A 1 174 ? 8.406 21.109 -6.75 1 44.62 174 LEU A C 1
ATOM 1349 O O . LEU A 1 174 ? 9.555 21.422 -7.078 1 44.62 174 LEU A O 1
ATOM 1353 N N . ASN A 1 175 ? 7.387 21.953 -6.707 1 41.56 175 ASN A N 1
ATOM 1354 C CA . ASN A 1 175 ? 7.68 23.375 -6.859 1 41.56 175 ASN A CA 1
ATOM 1355 C C . ASN A 1 175 ? 8.266 23.969 -5.582 1 41.56 175 ASN A C 1
ATOM 1357 O O . ASN A 1 175 ? 8.805 25.078 -5.594 1 41.56 175 ASN A O 1
ATOM 1361 N N . ARG A 1 176 ? 7.957 23.375 -4.48 1 37.84 176 ARG A N 1
ATOM 1362 C CA . ARG A 1 176 ? 8.594 23.938 -3.289 1 37.84 176 ARG A CA 1
ATOM 1363 C C . ARG A 1 176 ? 10.078 23.562 -3.248 1 37.84 176 ARG A C 1
ATOM 1365 O O . ARG A 1 176 ? 10.812 24.031 -2.373 1 37.84 176 ARG A O 1
ATOM 1372 N N . ALA A 1 177 ? 10.375 22.703 -4.082 1 34.66 177 ALA A N 1
ATOM 1373 C CA . ALA A 1 177 ? 11.82 22.547 -4.211 1 34.66 177 ALA A CA 1
ATOM 1374 C C . ALA A 1 177 ? 12.422 23.688 -5.02 1 34.66 177 ALA A C 1
ATOM 1376 O O . ALA A 1 177 ? 11.828 24.156 -5.996 1 34.66 177 ALA A O 1
ATOM 1377 N N . MET B 1 1 ? -11.5 29.188 25.328 1 16.83 1 MET B N 1
ATOM 1378 C CA . MET B 1 1 ? -12.039 27.828 25.344 1 16.83 1 MET B CA 1
ATOM 1379 C C . MET B 1 1 ? -11.836 27.156 23.984 1 16.83 1 MET B C 1
ATOM 1381 O O . MET B 1 1 ? -12.484 27.516 23 1 16.83 1 MET B O 1
ATOM 1385 N N . ARG B 1 2 ? -10.641 26.875 23.609 1 17.17 2 ARG B N 1
ATOM 1386 C CA . ARG B 1 2 ? -10 26.906 22.312 1 17.17 2 ARG B CA 1
ATOM 1387 C C . ARG B 1 2 ? -10.336 25.656 21.5 1 17.17 2 ARG B C 1
ATOM 1389 O O . ARG B 1 2 ? -10.266 24.547 22.016 1 17.17 2 ARG B O 1
ATOM 1396 N N . ILE B 1 3 ? -11.438 25.812 20.75 1 17.17 3 ILE B N 1
ATOM 1397 C CA . ILE B 1 3 ? -12.07 24.859 19.844 1 17.17 3 ILE B CA 1
ATOM 1398 C C . ILE B 1 3 ? -11 24.078 19.078 1 17.17 3 ILE B C 1
ATOM 1400 O O . ILE B 1 3 ? -10.102 24.672 18.484 1 17.17 3 ILE B O 1
ATOM 1404 N N . VAL B 1 4 ? -10.602 23.125 19.734 1 20.14 4 VAL B N 1
ATOM 1405 C CA . VAL B 1 4 ? -9.68 22.062 19.328 1 20.14 4 VAL B CA 1
ATOM 1406 C C . VAL B 1 4 ? -10.023 21.594 17.906 1 20.14 4 VAL B C 1
ATOM 1408 O O . VAL B 1 4 ? -11.156 21.188 17.641 1 20.14 4 VAL B O 1
ATOM 1411 N N . SER B 1 5 ? -9.711 22.562 17.047 1 21.88 5 SER B N 1
ATOM 1412 C CA . SER B 1 5 ? -9.906 22.344 15.609 1 21.88 5 SER B CA 1
ATOM 1413 C C . SER B 1 5 ? -9.461 20.938 15.195 1 21.88 5 SER B C 1
ATOM 1415 O O . SER B 1 5 ? -8.344 20.531 15.5 1 21.88 5 SER B O 1
ATOM 1417 N N . PHE B 1 6 ? -10.227 20.031 15.617 1 23.05 6 PHE B N 1
ATOM 1418 C CA . PHE B 1 6 ? -10.289 18.641 15.227 1 23.05 6 PHE B CA 1
ATOM 1419 C C . PHE B 1 6 ? -9.828 18.453 13.781 1 23.05 6 PHE B C 1
ATOM 1421 O O . PHE B 1 6 ? -10.352 19.094 12.875 1 23.05 6 PHE B O 1
ATOM 1428 N N . CYS B 1 7 ? -8.578 18.562 13.742 1 24.94 7 CYS B N 1
ATOM 1429 C CA . CYS B 1 7 ? -7.875 18.375 12.484 1 24.94 7 CYS B CA 1
ATOM 1430 C C . CYS B 1 7 ? -8.438 17.188 11.719 1 24.94 7 CYS B C 1
ATOM 1432 O O . CYS B 1 7 ? -8.25 16.031 12.125 1 24.94 7 CYS B O 1
ATOM 1434 N N . THR B 1 8 ? -9.727 17.047 11.703 1 27.06 8 THR B N 1
ATOM 1435 C CA . THR B 1 8 ? -10.438 16.234 10.719 1 27.06 8 THR B CA 1
ATOM 1436 C C . THR B 1 8 ? -9.727 16.266 9.367 1 27.06 8 THR B C 1
ATOM 1438 O O . THR B 1 8 ? -9.523 17.344 8.805 1 27.06 8 THR B O 1
ATOM 1441 N N . LEU B 1 9 ? -8.617 15.383 9.258 1 30.92 9 LEU B N 1
ATOM 1442 C CA . LEU B 1 9 ? -7.871 15.383 8 1 30.92 9 LEU B CA 1
ATOM 1443 C C . LEU B 1 9 ? -8.758 15.836 6.844 1 30.92 9 LEU B C 1
ATOM 1445 O O . LEU B 1 9 ? -8.25 16.188 5.773 1 30.92 9 LEU B O 1
ATOM 1449 N N . PHE B 1 10 ? -10.055 15.297 6.891 1 29.28 10 PHE B N 1
ATOM 1450 C CA . PHE B 1 10 ? -11.062 15.695 5.91 1 29.28 10 PHE B CA 1
ATOM 1451 C C . PHE B 1 10 ? -11.484 17.141 6.133 1 29.28 10 PHE B C 1
ATOM 1453 O O . PHE B 1 10 ? -12.172 17.453 7.105 1 29.28 10 PHE B O 1
ATOM 1460 N N . GLN B 1 11 ? -10.648 18.078 6.379 1 29.44 11 GLN B N 1
ATOM 1461 C CA . GLN B 1 11 ? -11.258 19.406 6.508 1 29.44 11 GLN B CA 1
ATOM 1462 C C . GLN B 1 11 ? -12.305 19.625 5.414 1 29.44 11 GLN B C 1
ATOM 1464 O O . GLN B 1 11 ? -12.211 19.062 4.328 1 29.44 11 GLN B O 1
ATOM 1469 N N . PRO B 1 12 ? -13.312 20.438 5.668 1 29.2 12 PRO B N 1
ATOM 1470 C CA . PRO B 1 12 ? -14.445 20.938 4.883 1 29.2 12 PRO B CA 1
ATOM 1471 C C . PRO B 1 12 ? -14.023 21.531 3.539 1 29.2 12 PRO B C 1
ATOM 1473 O O . PRO B 1 12 ? -14.852 21.672 2.639 1 29.2 12 PRO B O 1
ATOM 1476 N N . SER B 1 13 ? -13.031 22.484 3.488 1 31.58 13 SER B N 1
ATOM 1477 C CA . SER B 1 13 ? -13.031 23.047 2.141 1 31.58 13 SER B CA 1
ATOM 1478 C C . SER B 1 13 ? -12.695 21.984 1.102 1 31.58 13 SER B C 1
ATOM 1480 O O . SER B 1 13 ? -11.586 21.453 1.082 1 31.58 13 SER B O 1
ATOM 1482 N N . GLN B 1 14 ? -13.445 21.188 0.668 1 33.38 14 GLN B N 1
ATOM 1483 C CA . GLN B 1 14 ? -13.852 20.016 -0.089 1 33.38 14 GLN B CA 1
ATOM 1484 C C . GLN B 1 14 ? -13.156 19.953 -1.444 1 33.38 14 GLN B C 1
ATOM 1486 O O . GLN B 1 14 ? -13.125 18.906 -2.096 1 33.38 14 GLN B O 1
ATOM 1491 N N . LYS B 1 15 ? -12.891 21.062 -1.997 1 33.66 15 LYS B N 1
ATOM 1492 C CA . LYS B 1 15 ? -12.625 21.219 -3.424 1 33.66 15 LYS B CA 1
ATOM 1493 C C . LYS B 1 15 ? -11.219 20.75 -3.779 1 33.66 15 LYS B C 1
ATOM 1495 O O . LYS B 1 15 ? -11.016 20.141 -4.836 1 33.66 15 LYS B O 1
ATOM 1500 N N . LYS B 1 16 ? -10.133 21.281 -3.092 1 34.91 16 LYS B N 1
ATOM 1501 C CA . LYS B 1 16 ? -8.766 21.188 -3.596 1 34.91 16 LYS B CA 1
ATOM 1502 C C . LYS B 1 16 ? -8.141 19.844 -3.254 1 34.91 16 LYS B C 1
ATOM 1504 O O . LYS B 1 16 ? -7.051 19.516 -3.734 1 34.91 16 LYS B O 1
ATOM 1509 N N . PHE B 1 17 ? -8.438 19.172 -2.244 1 39.78 17 PHE B N 1
ATOM 1510 C CA . PHE B 1 17 ? -8.023 17.812 -1.965 1 39.78 17 PHE B CA 1
ATOM 1511 C C . PHE B 1 17 ? -8.484 16.859 -3.07 1 39.78 17 PHE B C 1
ATOM 1513 O O . PHE B 1 17 ? -8.227 15.664 -3.012 1 39.78 17 PHE B O 1
ATOM 1520 N N . PHE B 1 18 ? -9.414 17.391 -3.92 1 42.25 18 PHE B N 1
ATOM 1521 C CA . PHE B 1 18 ? -10.172 16.781 -5 1 42.25 18 PHE B CA 1
ATOM 1522 C C . PHE B 1 18 ? -9.234 16.141 -6.027 1 42.25 18 PHE B C 1
ATOM 1524 O O . PHE B 1 18 ? -9.586 15.156 -6.672 1 42.25 18 PHE B O 1
ATOM 1531 N N . ASN B 1 19 ? -8.008 16.812 -6.113 1 51.5 19 ASN B N 1
ATOM 1532 C CA . ASN B 1 19 ? -7.285 16.328 -7.289 1 51.5 19 ASN B CA 1
ATOM 1533 C C . ASN B 1 19 ? -5.855 15.93 -6.945 1 51.5 19 ASN B C 1
ATOM 1535 O O . ASN B 1 19 ? -4.898 16.5 -7.48 1 51.5 19 ASN B O 1
ATOM 1539 N N . LEU B 1 20 ? -5.75 15.156 -5.742 1 58.81 20 LEU B N 1
ATOM 1540 C CA . LEU B 1 20 ? -4.367 14.844 -5.395 1 58.81 20 LEU B CA 1
ATOM 1541 C C . LEU B 1 20 ? -3.789 13.805 -6.348 1 58.81 20 LEU B C 1
ATOM 1543 O O . LEU B 1 20 ? -4.457 12.82 -6.688 1 58.81 20 LEU B O 1
ATOM 1547 N N . PRO B 1 21 ? -2.617 14.18 -6.867 1 65.5 21 PRO B N 1
ATOM 1548 C CA . PRO B 1 21 ? -1.932 13.195 -7.711 1 65.5 21 PRO B CA 1
ATOM 1549 C C . PRO B 1 21 ? -1.448 11.977 -6.934 1 65.5 21 PRO B C 1
ATOM 1551 O O . PRO B 1 21 ? -1.386 12.016 -5.699 1 65.5 21 PRO B O 1
ATOM 1554 N N . PHE B 1 22 ? -1.43 10.93 -7.586 1 77.56 22 PHE B N 1
ATOM 1555 C CA . PHE B 1 22 ? -0.771 9.789 -6.969 1 77.56 22 PHE B CA 1
ATOM 1556 C C . PHE B 1 22 ? 0.358 9.273 -7.852 1 77.56 22 PHE B C 1
ATOM 1558 O O . PHE B 1 22 ? 0.436 9.609 -9.031 1 77.56 22 PHE B O 1
ATOM 1565 N N . LEU B 1 23 ? 1.286 8.648 -7.191 1 82.88 23 LEU B N 1
ATOM 1566 C CA . LEU B 1 23 ? 2.469 8.086 -7.836 1 82.88 23 LEU B CA 1
ATOM 1567 C C . LEU B 1 23 ? 2.393 6.562 -7.871 1 82.88 23 LEU B C 1
ATOM 1569 O O . LEU B 1 23 ? 1.941 5.938 -6.91 1 82.88 23 LEU B O 1
ATOM 1573 N N . VAL B 1 24 ? 2.818 6.051 -8.945 1 86.25 24 VAL B N 1
ATOM 1574 C CA . VAL B 1 24 ? 3.051 4.617 -9.078 1 86.25 24 VAL B CA 1
ATOM 1575 C C . VAL B 1 24 ? 4.543 4.352 -9.266 1 86.25 24 VAL B C 1
ATOM 1577 O O . VAL B 1 24 ? 5.199 5.012 -10.07 1 86.25 24 VAL B O 1
ATOM 1580 N N . ILE B 1 25 ? 5.008 3.447 -8.469 1 90.25 25 ILE B N 1
ATOM 1581 C CA . ILE B 1 25 ? 6.453 3.266 -8.391 1 90.25 25 ILE B CA 1
ATOM 1582 C C . ILE B 1 25 ? 6.797 1.787 -8.547 1 90.25 25 ILE B C 1
ATOM 1584 O O . ILE B 1 25 ? 6.246 0.938 -7.84 1 90.25 25 ILE B O 1
ATOM 1588 N N . GLY B 1 26 ? 7.75 1.509 -9.5 1 93.31 26 GLY B N 1
ATOM 1589 C CA . GLY B 1 26 ? 8.227 0.149 -9.695 1 93.31 26 GLY B CA 1
ATOM 1590 C C . GLY B 1 26 ? 7.176 -0.767 -10.305 1 93.31 26 GLY B C 1
ATOM 1591 O O . GLY B 1 26 ? 6.438 -0.364 -11.203 1 93.31 26 GLY B O 1
ATOM 1592 N N . GLY B 1 27 ? 7.234 -2.039 -9.914 1 90.62 27 GLY B N 1
ATOM 1593 C CA . GLY B 1 27 ? 6.324 -3.039 -10.453 1 90.62 27 GLY B CA 1
ATOM 1594 C C . GLY B 1 27 ? 6.945 -3.883 -11.547 1 90.62 27 GLY B C 1
ATOM 1595 O O . GLY B 1 27 ? 8.141 -3.764 -11.828 1 90.62 27 GLY B O 1
ATOM 1596 N N . SER B 1 28 ? 6.02 -4.777 -11.977 1 89.06 28 SER B N 1
ATOM 1597 C CA . SER B 1 28 ? 6.559 -5.699 -12.961 1 89.06 28 SER B CA 1
ATOM 1598 C C . SER B 1 28 ? 5.52 -6.035 -14.031 1 89.06 28 SER B C 1
ATOM 1600 O O . SER B 1 28 ? 4.316 -5.898 -13.797 1 89.06 28 SER B O 1
ATOM 1602 N N . SER B 1 29 ? 6.02 -6.34 -15.203 1 86.62 29 SER B N 1
ATOM 1603 C CA . SER B 1 29 ? 5.289 -6.965 -16.297 1 86.62 29 SER B CA 1
ATOM 1604 C C . SER B 1 29 ? 6.043 -8.172 -16.844 1 86.62 29 SER B C 1
ATOM 1606 O O . SER B 1 29 ? 7.125 -8.023 -17.422 1 86.62 29 SER B O 1
ATOM 1608 N N . GLY B 1 30 ? 5.418 -9.328 -16.609 1 82.88 30 GLY B N 1
ATOM 1609 C CA . GLY B 1 30 ? 6.188 -10.516 -16.938 1 82.88 30 GLY B CA 1
ATOM 1610 C C . GLY B 1 30 ? 7.492 -10.617 -16.172 1 82.88 30 GLY B C 1
ATOM 1611 O O . GLY B 1 30 ? 7.508 -10.516 -14.938 1 82.88 30 GLY B O 1
ATOM 1612 N N . SER B 1 31 ? 8.562 -10.781 -16.922 1 85 31 SER B N 1
ATOM 1613 C CA . SER B 1 31 ? 9.867 -10.906 -16.297 1 85 31 SER B CA 1
ATOM 1614 C C . SER B 1 31 ? 10.516 -9.539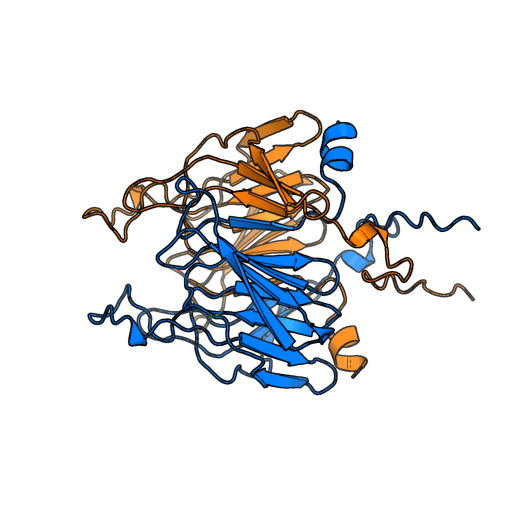 -16.109 1 85 31 SER B C 1
ATOM 1616 O O . SER B 1 31 ? 11.547 -9.422 -15.438 1 85 31 SER B O 1
ATOM 1618 N N . THR B 1 32 ? 9.922 -8.555 -16.625 1 89.81 32 THR B N 1
ATOM 1619 C CA . THR B 1 32 ? 10.508 -7.219 -16.562 1 89.81 32 THR B CA 1
ATOM 1620 C C . THR B 1 32 ? 10.117 -6.523 -15.258 1 89.81 32 THR B C 1
ATOM 1622 O O . THR B 1 32 ? 8.93 -6.457 -14.914 1 89.81 32 THR B O 1
ATOM 1625 N N . VAL B 1 33 ? 11.117 -6.082 -14.508 1 92.38 33 VAL B N 1
ATOM 1626 C CA . VAL B 1 33 ? 10.922 -5.285 -13.305 1 92.38 33 VAL B CA 1
ATOM 1627 C C . VAL B 1 33 ? 11.344 -3.842 -13.562 1 92.38 33 VAL B C 1
ATOM 1629 O O . VAL B 1 33 ? 12.375 -3.598 -14.203 1 92.38 33 VAL B O 1
ATOM 1632 N N . TYR B 1 34 ? 10.609 -2.883 -13.023 1 92.75 34 TYR B N 1
ATOM 1633 C CA . TYR B 1 34 ? 10.812 -1.486 -13.398 1 92.75 34 TYR B CA 1
ATOM 1634 C C . TYR B 1 34 ? 11.414 -0.696 -12.242 1 92.75 34 TYR B C 1
ATOM 1636 O O . TYR B 1 34 ? 11.172 -1.014 -11.07 1 92.75 34 TYR B O 1
ATOM 1644 N N . ASP B 1 35 ? 12.188 0.305 -12.586 1 95.56 35 ASP B N 1
ATOM 1645 C CA . ASP B 1 35 ? 12.648 1.315 -11.641 1 95.56 35 ASP B CA 1
ATOM 1646 C C . ASP B 1 35 ? 11.875 2.623 -11.812 1 95.56 35 ASP B C 1
ATOM 1648 O O . ASP B 1 35 ? 12.234 3.643 -11.219 1 95.56 35 ASP B O 1
ATOM 1652 N N . ALA B 1 36 ? 10.836 2.65 -12.492 1 92.38 36 ALA B N 1
ATOM 1653 C CA . ALA B 1 36 ? 10.117 3.846 -12.938 1 92.38 36 ALA B CA 1
ATOM 1654 C C . ALA B 1 36 ? 9.234 4.402 -11.82 1 92.38 36 ALA B C 1
ATOM 1656 O O . ALA B 1 36 ? 8.773 3.654 -10.953 1 92.38 36 ALA B O 1
ATOM 1657 N N . MET B 1 37 ? 9.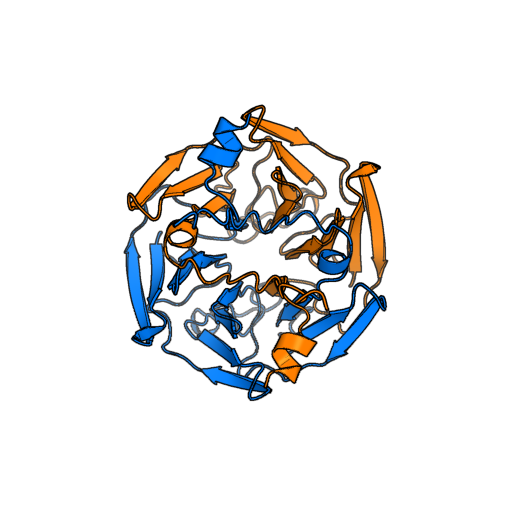047 5.68 -11.844 1 90.62 37 MET B N 1
ATOM 1658 C CA . MET B 1 37 ? 8.016 6.402 -11.117 1 90.62 37 MET B CA 1
ATOM 1659 C C . MET B 1 37 ? 7.16 7.238 -12.062 1 90.62 37 MET B C 1
ATOM 1661 O O . MET B 1 37 ? 7.688 8 -12.875 1 90.62 37 MET B O 1
ATOM 1665 N N . VAL B 1 38 ? 5.883 7.105 -11.93 1 87.62 38 VAL B N 1
ATOM 1666 C CA . VAL B 1 38 ? 4.973 7.871 -12.773 1 87.62 38 VAL B CA 1
ATOM 1667 C C . VAL B 1 38 ? 3.93 8.57 -11.906 1 87.62 38 VAL B C 1
ATOM 1669 O O . VAL B 1 38 ? 3.502 8.031 -10.883 1 87.62 38 VAL B O 1
ATOM 1672 N N . ARG B 1 39 ? 3.557 9.688 -12.336 1 83.88 39 ARG B N 1
ATOM 1673 C CA . ARG B 1 39 ? 2.588 10.508 -11.617 1 83.88 39 ARG B CA 1
ATOM 1674 C C . ARG B 1 39 ? 1.276 10.602 -12.391 1 83.88 39 ARG B C 1
ATOM 1676 O O . ARG B 1 39 ? 1.279 10.836 -13.602 1 83.88 39 ARG B O 1
ATOM 1683 N N . TYR B 1 40 ? 0.22 10.477 -11.68 1 80.06 40 TYR B N 1
ATOM 1684 C CA . TYR B 1 40 ? -1.107 10.656 -12.258 1 80.06 40 TYR B CA 1
ATOM 1685 C C . TYR B 1 40 ? -1.746 11.953 -11.766 1 80.06 40 TYR B C 1
ATOM 1687 O O . TYR B 1 40 ? -1.821 12.195 -10.562 1 80.06 40 TYR B O 1
ATOM 1695 N N . SER B 1 41 ? -2.197 12.68 -12.82 1 75.81 41 SER B N 1
ATOM 1696 C CA . SER B 1 41 ? -2.984 13.867 -12.516 1 75.81 41 SER B CA 1
ATOM 1697 C C . SER B 1 41 ? -4.477 13.586 -12.625 1 75.81 41 SER B C 1
ATOM 1699 O O . SER B 1 41 ? -4.996 13.383 -13.727 1 75.81 41 SER B O 1
ATOM 1701 N N . VAL B 1 42 ? -5.113 13.602 -11.492 1 71.94 42 VAL B N 1
ATOM 1702 C CA . VAL B 1 42 ? -6.543 13.312 -11.484 1 71.94 42 VAL B CA 1
ATOM 1703 C C . VAL B 1 42 ? -7.293 14.406 -12.242 1 71.94 42 VAL B C 1
ATOM 1705 O O . VAL B 1 42 ? -8.258 14.125 -12.953 1 71.94 42 VAL B O 1
ATOM 1708 N N . GLU B 1 43 ? -6.832 15.562 -12.109 1 71.19 43 GLU B N 1
ATOM 1709 C CA . GLU B 1 43 ? -7.477 16.703 -12.742 1 71.19 43 GLU B CA 1
ATOM 1710 C C . GLU B 1 43 ? -7.391 16.609 -14.266 1 71.19 43 GLU B C 1
ATOM 1712 O O . GLU B 1 43 ? -8.375 16.875 -14.961 1 71.19 43 GLU B O 1
ATOM 1717 N N . ASP B 1 44 ? -6.258 16.234 -14.742 1 77.38 44 ASP B N 1
ATOM 1718 C CA . ASP B 1 44 ? -6.027 16.234 -16.188 1 77.38 44 ASP B CA 1
ATOM 1719 C C . ASP B 1 44 ? -6.184 14.836 -16.766 1 77.38 44 ASP B C 1
ATOM 1721 O O . ASP B 1 44 ? -6.211 14.672 -18 1 77.38 44 ASP B O 1
ATOM 1725 N N . ASP B 1 45 ? -6.289 13.898 -15.828 1 79.19 45 ASP B N 1
ATOM 1726 C CA . ASP B 1 45 ? -6.359 12.508 -16.266 1 79.19 45 ASP B CA 1
ATOM 1727 C C . ASP B 1 45 ? -5.184 12.148 -17.172 1 79.19 45 ASP B C 1
ATOM 1729 O O . ASP B 1 45 ? -5.379 11.656 -18.281 1 79.19 45 ASP B O 1
ATOM 1733 N N . THR B 1 46 ? -4.012 12.484 -16.719 1 83.44 46 THR B N 1
ATOM 1734 C CA . THR B 1 46 ? -2.803 12.219 -17.484 1 83.44 46 THR B CA 1
ATOM 1735 C C . THR B 1 46 ? -1.713 11.625 -16.594 1 83.44 46 THR B C 1
ATOM 1737 O O . THR B 1 46 ? -1.723 11.82 -15.383 1 83.44 46 THR B O 1
ATOM 1740 N N . TRP B 1 47 ? -0.824 10.875 -17.297 1 84.81 47 TRP B N 1
ATOM 1741 C CA . TRP B 1 47 ? 0.349 10.305 -16.656 1 84.81 47 TRP B CA 1
ATOM 1742 C C . TRP B 1 47 ? 1.623 11.008 -17.109 1 84.81 47 TRP B C 1
ATOM 1744 O O . TRP B 1 47 ? 1.776 11.336 -18.281 1 84.81 47 TRP B O 1
ATOM 1754 N N . LYS B 1 48 ? 2.432 11.227 -16.141 1 84.88 48 LYS B N 1
ATOM 1755 C CA . LYS B 1 48 ? 3.723 11.836 -16.438 1 84.88 48 LYS B CA 1
ATOM 1756 C C . LYS B 1 48 ? 4.867 11.039 -15.828 1 84.88 48 LYS B C 1
ATOM 1758 O O . LYS B 1 48 ? 4.789 10.625 -14.664 1 84.88 48 LYS B O 1
ATOM 1763 N N . ASP B 1 49 ? 5.949 10.93 -16.641 1 89.31 49 ASP B N 1
ATOM 1764 C CA . ASP B 1 49 ? 7.137 10.25 -16.141 1 89.31 49 ASP B CA 1
ATOM 1765 C C . ASP B 1 49 ? 7.875 11.117 -15.117 1 89.31 49 ASP B C 1
ATOM 1767 O O . ASP B 1 49 ? 8 12.328 -15.305 1 89.31 49 ASP B O 1
ATOM 1771 N N . MET B 1 50 ? 8.289 10.492 -14.078 1 88.38 50 MET B N 1
ATOM 1772 C CA . MET B 1 50 ? 9.125 11.102 -13.047 1 88.38 50 MET B CA 1
ATOM 1773 C C . MET B 1 50 ? 10.5 10.445 -13 1 88.38 50 MET B C 1
ATOM 1775 O O . MET B 1 50 ? 10.758 9.469 -13.711 1 88.38 50 MET B O 1
ATOM 1779 N N . PRO B 1 51 ? 11.445 11.07 -12.273 1 92.19 51 PRO B N 1
ATOM 1780 C CA . PRO B 1 51 ? 12.758 10.43 -12.188 1 92.19 51 PRO B CA 1
ATOM 1781 C C . PRO B 1 51 ? 12.688 8.984 -11.711 1 92.19 51 PRO B C 1
ATOM 1783 O O . PRO B 1 51 ? 11.898 8.664 -10.82 1 92.19 51 PRO B O 1
ATOM 1786 N N . CYS B 1 52 ? 13.523 8.156 -12.297 1 95.38 52 CYS B N 1
ATOM 1787 C CA . CYS B 1 52 ? 13.555 6.738 -11.961 1 95.38 52 CYS B CA 1
ATOM 1788 C C . CYS B 1 52 ? 14.312 6.504 -10.656 1 95.38 52 CYS B C 1
ATOM 1790 O O . CYS B 1 52 ? 15.227 7.258 -10.328 1 95.38 52 CYS B O 1
ATOM 1792 N N . MET B 1 53 ? 13.852 5.473 -9.984 1 95.75 53 MET B N 1
ATOM 1793 C CA . MET B 1 53 ? 14.617 5.02 -8.828 1 95.75 53 MET B CA 1
ATOM 1794 C C . MET B 1 53 ? 16 4.547 -9.242 1 95.75 53 MET B C 1
ATOM 1796 O O . MET B 1 53 ? 16.281 4.398 -10.438 1 95.75 53 MET B O 1
ATOM 1800 N N . THR B 1 54 ? 16.859 4.336 -8.234 1 96.25 54 THR B N 1
ATOM 1801 C CA . THR B 1 54 ? 18.203 3.814 -8.492 1 96.25 54 THR B CA 1
ATOM 1802 C C . THR B 1 54 ? 18.156 2.312 -8.758 1 96.25 54 THR B C 1
ATOM 1804 O O . THR B 1 54 ? 18.953 1.79 -9.531 1 96.25 54 THR B O 1
ATOM 1807 N N . GLU B 1 55 ? 17.219 1.609 -8.133 1 95.75 55 GLU B N 1
ATOM 1808 C CA . GLU B 1 55 ? 17.078 0.163 -8.273 1 95.75 55 GLU B CA 1
ATOM 1809 C C . GLU B 1 55 ? 15.672 -0.211 -8.727 1 95.75 55 GLU B C 1
ATOM 1811 O O . GLU B 1 55 ? 14.688 0.375 -8.266 1 95.75 55 GLU B O 1
ATOM 1816 N N . LYS B 1 56 ? 15.672 -1.136 -9.664 1 95.38 56 LYS B N 1
ATOM 1817 C CA . LYS B 1 56 ? 14.367 -1.684 -10.016 1 95.38 56 LYS B CA 1
ATOM 1818 C C . LYS B 1 56 ? 13.805 -2.543 -8.891 1 95.38 56 LYS B C 1
ATOM 1820 O O . LYS B 1 56 ? 14.555 -3.225 -8.188 1 95.38 56 LYS B O 1
ATOM 1825 N N . ARG B 1 57 ? 12.508 -2.479 -8.727 1 94.19 57 ARG B N 1
ATOM 1826 C CA . ARG B 1 57 ? 11.906 -3.275 -7.66 1 94.19 57 ARG B CA 1
ATOM 1827 C C . ARG B 1 57 ? 10.43 -3.531 -7.934 1 94.19 57 ARG B C 1
ATOM 1829 O O . ARG B 1 57 ? 9.727 -2.654 -8.445 1 94.19 57 ARG B O 1
ATOM 1836 N N . CYS B 1 58 ? 10.047 -4.703 -7.633 1 90.12 58 CYS B N 1
ATOM 1837 C CA . CYS B 1 58 ? 8.641 -5.062 -7.555 1 90.12 58 CYS B CA 1
ATOM 1838 C C . CYS B 1 58 ? 8.289 -5.605 -6.172 1 90.12 58 CYS B C 1
ATOM 1840 O O . CYS B 1 58 ? 9.18 -5.988 -5.41 1 90.12 58 CYS B O 1
ATOM 1842 N N . TRP B 1 59 ? 6.938 -5.461 -5.812 1 88.31 59 TRP B N 1
ATOM 1843 C CA . TRP B 1 59 ? 6.434 -5.918 -4.52 1 88.31 59 TRP B CA 1
ATOM 1844 C C . TRP B 1 59 ? 7.039 -5.105 -3.381 1 88.31 59 TRP B C 1
ATOM 1846 O O . TRP B 1 59 ? 7.324 -5.645 -2.307 1 88.31 59 TRP B O 1
ATOM 1856 N N . CYS B 1 60 ? 7.312 -3.885 -3.656 1 90.19 60 CYS B N 1
ATOM 1857 C CA . CYS B 1 60 ? 7.809 -2.918 -2.686 1 90.19 60 CYS B CA 1
ATOM 1858 C C . CYS B 1 60 ? 6.664 -2.133 -2.059 1 90.19 60 CYS B C 1
ATOM 1860 O O . CYS B 1 60 ? 5.496 -2.381 -2.365 1 90.19 60 CYS B O 1
ATOM 1862 N N . ALA B 1 61 ? 7.008 -1.318 -1.131 1 88.88 61 ALA B N 1
ATOM 1863 C CA . ALA B 1 61 ? 6.027 -0.431 -0.509 1 88.88 61 ALA B CA 1
ATOM 1864 C C . ALA B 1 61 ? 6.523 1.012 -0.5 1 88.88 61 ALA B C 1
ATOM 1866 O O . ALA B 1 61 ? 7.73 1.26 -0.443 1 88.88 61 ALA B O 1
ATOM 1867 N N . ALA B 1 62 ? 5.555 1.882 -0.57 1 87.44 62 ALA B N 1
ATOM 1868 C CA . ALA B 1 62 ? 5.879 3.305 -0.594 1 87.44 62 ALA B CA 1
ATOM 1869 C C . ALA B 1 62 ? 5.02 4.078 0.403 1 87.44 62 ALA B C 1
ATOM 1871 O O . ALA B 1 62 ? 3.891 3.684 0.7 1 87.44 62 ALA B O 1
ATOM 1872 N N . SER B 1 63 ? 5.598 5.105 0.927 1 84.44 63 SER B N 1
ATOM 1873 C CA . SER B 1 63 ? 4.879 6.016 1.813 1 84.44 63 SER B CA 1
ATOM 1874 C C . SER B 1 63 ? 5.461 7.422 1.753 1 84.44 63 SER B C 1
ATOM 1876 O O . SER B 1 63 ? 6.559 7.625 1.229 1 84.44 63 SER B O 1
ATOM 1878 N N . VAL B 1 64 ? 4.703 8.336 2.189 1 79.69 64 VAL B N 1
ATOM 1879 C CA . VAL B 1 64 ? 5.125 9.727 2.258 1 79.69 64 VAL B CA 1
ATOM 1880 C C . VAL B 1 64 ? 5.441 10.102 3.703 1 79.69 64 VAL B C 1
ATOM 1882 O O . VAL B 1 64 ? 4.648 9.836 4.609 1 79.69 64 VAL B O 1
ATOM 1885 N N . LEU B 1 65 ? 6.629 10.617 3.881 1 80.81 65 LEU B N 1
ATOM 1886 C CA . LEU B 1 65 ? 7.051 11.102 5.191 1 80.81 65 LEU B CA 1
ATOM 1887 C C . LEU B 1 65 ? 7.711 12.469 5.086 1 80.81 65 LEU B C 1
ATOM 1889 O O . LEU B 1 65 ? 8.711 12.633 4.371 1 80.81 65 LEU B O 1
ATOM 1893 N N . ASN B 1 66 ? 7.051 13.398 5.758 1 78.75 66 ASN B N 1
ATOM 1894 C CA . ASN B 1 66 ? 7.582 14.758 5.82 1 78.75 66 ASN B CA 1
ATOM 1895 C C . ASN B 1 66 ? 7.875 15.312 4.43 1 78.75 66 ASN B C 1
ATOM 1897 O O . ASN B 1 66 ? 8.953 15.844 4.184 1 78.75 66 ASN B O 1
ATOM 1901 N N . GLY B 1 67 ? 6.922 15.055 3.527 1 74.06 67 GLY B N 1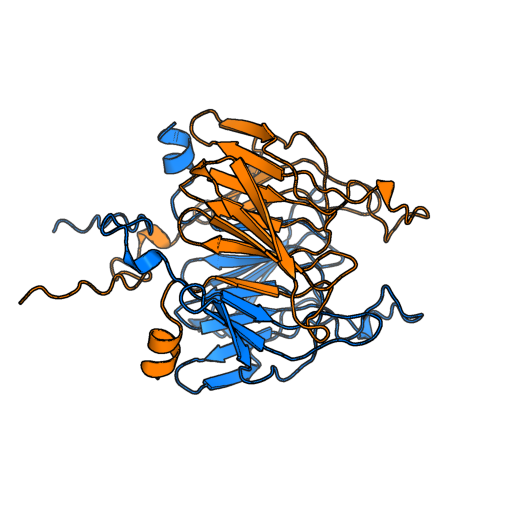
ATOM 1902 C CA . GLY B 1 67 ? 6.977 15.641 2.199 1 74.06 67 GLY B CA 1
ATOM 1903 C C . GLY B 1 67 ? 7.879 14.875 1.247 1 74.06 67 GLY B C 1
ATOM 1904 O O . GLY B 1 67 ? 8.062 15.289 0.098 1 74.06 67 GLY B O 1
ATOM 1905 N N . LYS B 1 68 ? 8.469 13.828 1.73 1 83.62 68 LYS B N 1
ATOM 1906 C CA . LYS B 1 68 ? 9.32 12.984 0.895 1 83.62 68 LYS B CA 1
ATOM 1907 C C . LYS B 1 68 ? 8.672 11.625 0.66 1 83.62 68 LYS B C 1
ATOM 1909 O O . LYS B 1 68 ? 7.781 11.211 1.41 1 83.62 68 LYS B O 1
ATOM 1914 N N . ILE B 1 69 ? 9.102 11.023 -0.422 1 86 69 ILE B N 1
ATOM 1915 C CA . ILE B 1 69 ? 8.586 9.695 -0.753 1 86 69 ILE B CA 1
ATOM 1916 C C . ILE B 1 69 ? 9.641 8.633 -0.429 1 86 69 ILE B C 1
ATOM 1918 O O . ILE B 1 69 ? 10.797 8.758 -0.837 1 86 69 ILE B O 1
ATOM 1922 N N . TYR B 1 70 ? 9.234 7.668 0.316 1 89.88 70 TYR B N 1
ATOM 1923 C CA . TYR B 1 70 ? 10.109 6.547 0.646 1 89.88 70 TYR B CA 1
ATOM 1924 C C . TYR B 1 70 ? 9.594 5.254 0.03 1 89.88 70 TYR B C 1
ATOM 1926 O O . TYR B 1 70 ? 8.391 4.988 0.052 1 89.88 70 TYR B O 1
ATOM 1934 N N . VAL B 1 71 ? 10.477 4.516 -0.555 1 93.44 71 VAL B N 1
ATOM 1935 C CA . VAL B 1 71 ? 10.18 3.182 -1.069 1 93.44 71 VAL B CA 1
ATOM 1936 C C . VAL B 1 71 ? 11.125 2.16 -0.434 1 93.44 71 VAL B C 1
ATOM 1938 O O . VAL B 1 71 ? 12.328 2.395 -0.337 1 93.44 71 VAL B O 1
ATOM 1941 N N . CYS B 1 72 ? 10.555 1.067 0.014 1 94.56 72 CYS B N 1
ATOM 1942 C CA . CYS B 1 72 ? 11.43 0.115 0.693 1 94.56 72 CYS B CA 1
ATOM 1943 C C . CYS B 1 72 ? 11.172 -1.306 0.204 1 94.56 72 CYS B C 1
ATOM 1945 O O . CYS B 1 72 ? 10.031 -1.666 -0.095 1 94.56 72 CYS B O 1
ATOM 1947 N N . GLY B 1 73 ? 12.266 -2.045 0.138 1 95.12 73 GLY B N 1
ATOM 1948 C CA . GLY B 1 73 ? 12.195 -3.482 -0.068 1 95.12 73 GLY B CA 1
ATOM 1949 C C . GLY B 1 73 ? 11.75 -3.861 -1.468 1 95.12 73 GLY B C 1
ATOM 1950 O O . GLY B 1 73 ? 12 -3.127 -2.426 1 95.12 73 GLY B O 1
ATOM 1951 N N . GLY B 1 74 ? 11.203 -5.066 -1.581 1 93.19 74 GLY B N 1
ATOM 1952 C CA . GLY B 1 74 ? 10.82 -5.637 -2.863 1 93.19 74 GLY B CA 1
ATOM 1953 C C . GLY B 1 74 ? 11.852 -6.602 -3.42 1 93.19 74 GLY B C 1
ATOM 1954 O O . GLY B 1 74 ? 12.633 -7.184 -2.666 1 93.19 74 GLY B O 1
ATOM 1955 N N . SER B 1 75 ? 11.648 -6.812 -4.672 1 92.25 75 SER B N 1
ATOM 1956 C CA . SER B 1 75 ? 12.531 -7.711 -5.41 1 92.25 75 SER B CA 1
ATOM 1957 C C . SER B 1 75 ? 12.984 -7.086 -6.727 1 92.25 75 SER B C 1
ATOM 1959 O O . SER B 1 75 ? 12.188 -6.449 -7.422 1 92.25 75 SER B O 1
ATOM 1961 N N . ASP B 1 76 ? 14.211 -7.371 -7.035 1 93.62 76 ASP B N 1
ATOM 1962 C CA . ASP B 1 76 ? 14.703 -6.816 -8.289 1 93.62 76 ASP B CA 1
ATOM 1963 C C . ASP B 1 76 ? 14.461 -7.777 -9.453 1 93.62 76 ASP B C 1
ATOM 1965 O O . ASP B 1 76 ? 14.852 -7.496 -10.586 1 93.62 76 ASP B O 1
ATOM 1969 N N . THR B 1 77 ? 13.859 -8.836 -9.125 1 88.81 77 THR B N 1
ATOM 1970 C CA . THR B 1 77 ? 13.438 -9.812 -10.117 1 88.81 77 THR B CA 1
ATOM 1971 C C . THR B 1 77 ? 12.008 -10.281 -9.836 1 88.81 77 THR B C 1
ATOM 1973 O O . THR B 1 77 ? 11.586 -10.352 -8.68 1 88.81 77 THR B O 1
ATOM 1976 N N . ASN B 1 78 ? 11.281 -10.492 -10.906 1 85.31 78 ASN B N 1
ATOM 1977 C CA . ASN B 1 78 ? 9.969 -11.109 -10.727 1 85.31 78 ASN B CA 1
ATOM 1978 C C . ASN B 1 78 ? 10.086 -12.617 -10.492 1 85.31 78 ASN B C 1
ATOM 1980 O O . ASN B 1 78 ? 10.211 -13.391 -11.445 1 85.31 78 ASN B O 1
ATOM 1984 N N . ILE B 1 79 ? 9.906 -13 -9.367 1 73.44 79 ILE B N 1
ATOM 1985 C CA . ILE B 1 79 ? 10.172 -14.383 -8.969 1 73.44 79 ILE B CA 1
ATOM 1986 C C . ILE B 1 79 ? 9 -15.273 -9.375 1 73.44 79 ILE B C 1
ATOM 1988 O O . ILE B 1 79 ? 9.094 -16.5 -9.328 1 73.44 79 ILE B O 1
ATOM 1992 N N . TYR B 1 80 ? 7.961 -14.75 -9.727 1 71.56 80 TYR B N 1
ATOM 1993 C CA . TYR B 1 80 ? 6.805 -15.547 -10.117 1 71.56 80 TYR B CA 1
ATOM 1994 C C . TYR B 1 80 ? 6.84 -15.867 -11.602 1 71.56 80 TYR B C 1
ATOM 1996 O O . TYR B 1 80 ? 6.059 -16.688 -12.086 1 71.56 80 TYR B O 1
ATOM 2004 N N . HIS B 1 81 ? 7.359 -15.258 -12.406 1 65.25 81 HIS B N 1
ATOM 2005 C CA . HIS B 1 81 ? 7.504 -15.57 -13.82 1 65.25 81 HIS B CA 1
ATOM 2006 C C . HIS B 1 81 ? 8.859 -16.219 -14.102 1 65.25 81 HIS B C 1
ATOM 2008 O O . HIS B 1 81 ? 9.016 -16.938 -15.094 1 65.25 81 HIS B O 1
ATOM 2014 N N . GLY B 1 82 ? 9.734 -16.031 -13.305 1 55.81 82 GLY B N 1
ATOM 2015 C CA . GLY B 1 82 ? 11.039 -16.578 -13.641 1 55.81 82 GLY B CA 1
ATOM 2016 C C . GLY B 1 82 ? 11.492 -17.672 -12.672 1 55.81 82 GLY B C 1
ATOM 2017 O O . GLY B 1 82 ? 10.82 -17.938 -11.672 1 55.81 82 GLY B O 1
ATOM 2018 N N . LYS B 1 83 ? 12.344 -18.625 -13.148 1 52.72 83 LYS B N 1
ATOM 2019 C CA . LYS B 1 83 ? 12.953 -19.797 -12.539 1 52.72 83 LYS B CA 1
ATOM 2020 C C . LYS B 1 83 ? 13.625 -19.453 -11.219 1 52.72 83 LYS B C 1
ATOM 2022 O O . LYS B 1 83 ? 14.008 -20.344 -10.453 1 52.72 83 LYS B O 1
ATOM 2027 N N . VAL B 1 84 ? 14.008 -18.188 -11.008 1 50.59 84 VAL B N 1
ATOM 2028 C CA . VAL B 1 84 ? 15.039 -18.094 -9.977 1 50.59 84 VAL B CA 1
ATOM 2029 C C . VAL B 1 84 ? 14.453 -17.469 -8.719 1 50.59 84 VAL B C 1
ATOM 2031 O O . VAL B 1 84 ? 14.078 -16.281 -8.727 1 50.59 84 VAL B O 1
ATOM 2034 N N . HIS B 1 85 ? 13.898 -18.203 -7.859 1 61.72 85 HIS B N 1
ATOM 2035 C CA . HIS B 1 85 ? 13.586 -17.766 -6.504 1 61.72 85 HIS B CA 1
ATOM 2036 C C . HIS B 1 85 ? 14.844 -17.734 -5.637 1 61.72 85 HIS B C 1
ATOM 2038 O O . HIS B 1 85 ? 15.086 -18.672 -4.871 1 61.72 85 HIS B O 1
ATOM 2044 N N . THR B 1 86 ? 15.828 -16.781 -5.961 1 69.44 86 THR B N 1
ATOM 2045 C CA . THR B 1 86 ? 16.984 -16.688 -5.07 1 69.44 86 THR B CA 1
ATOM 2046 C C . THR B 1 86 ? 16.797 -15.547 -4.082 1 69.44 86 THR B C 1
ATOM 2048 O O . THR B 1 86 ? 16.297 -14.477 -4.441 1 69.44 86 THR B O 1
ATOM 2051 N N . PRO B 1 87 ? 17.078 -15.914 -2.912 1 74.94 87 PRO B N 1
ATOM 2052 C CA . PRO B 1 87 ? 17.016 -14.875 -1.883 1 74.94 87 PRO B CA 1
ATOM 2053 C C . PRO B 1 87 ? 17.781 -13.609 -2.266 1 74.94 87 PRO B C 1
ATOM 2055 O O . PRO B 1 87 ? 17.547 -12.539 -1.702 1 74.94 87 PRO B O 1
ATOM 2058 N N . ALA B 1 88 ? 18.641 -13.734 -3.215 1 80.88 88 ALA B N 1
ATOM 2059 C CA . ALA B 1 88 ? 19.484 -12.617 -3.629 1 80.88 88 ALA B CA 1
ATOM 2060 C C . ALA B 1 88 ? 18.656 -11.539 -4.32 1 80.88 88 ALA B C 1
ATOM 2062 O O . ALA B 1 88 ? 19.062 -10.375 -4.395 1 80.88 88 ALA B O 1
ATOM 2063 N N . CYS B 1 89 ? 17.5 -11.914 -4.711 1 90.5 89 CYS B N 1
ATOM 2064 C CA . CYS B 1 89 ? 16.688 -10.961 -5.48 1 90.5 89 CYS B CA 1
ATOM 2065 C C . CYS B 1 89 ? 15.898 -10.047 -4.555 1 90.5 89 CYS B C 1
ATOM 2067 O O . CYS B 1 89 ? 15.398 -9.008 -4.988 1 90.5 89 CYS B O 1
ATOM 2069 N N . PHE B 1 90 ? 15.844 -10.375 -3.236 1 92.81 90 PHE B N 1
ATOM 2070 C CA . PHE B 1 90 ? 15.07 -9.578 -2.289 1 92.81 90 PHE B CA 1
ATOM 2071 C C . PHE B 1 90 ? 15.898 -8.414 -1.762 1 92.81 90 PHE B C 1
ATOM 2073 O O . PHE B 1 90 ? 17.109 -8.539 -1.575 1 92.81 90 PHE B O 1
ATOM 2080 N N . LEU B 1 91 ? 15.266 -7.344 -1.533 1 95.56 91 LEU B N 1
ATOM 2081 C CA . LEU B 1 91 ? 15.977 -6.105 -1.239 1 95.56 91 LEU B CA 1
ATOM 2082 C C . LEU B 1 91 ? 15.734 -5.668 0.202 1 95.56 91 LEU B C 1
ATOM 2084 O O . LEU B 1 91 ? 14.625 -5.801 0.718 1 95.56 91 LEU B O 1
ATOM 2088 N N . ASP B 1 92 ? 16.781 -5.203 0.836 1 97.94 92 ASP B N 1
ATOM 2089 C CA . ASP B 1 92 ? 16.656 -4.477 2.096 1 97.94 92 ASP B CA 1
ATOM 2090 C C . ASP B 1 92 ? 16.844 -2.975 1.883 1 97.94 92 ASP B C 1
ATOM 2092 O O . ASP B 1 92 ? 16.734 -2.189 2.828 1 97.94 92 ASP B O 1
ATOM 2096 N N . SER B 1 93 ? 17.047 -2.57 0.693 1 97.94 93 SER B N 1
ATOM 2097 C CA . SER B 1 93 ? 17.359 -1.175 0.386 1 97.94 93 SER B CA 1
ATOM 2098 C C . SER B 1 93 ? 16.109 -0.301 0.513 1 97.94 93 SER B C 1
ATOM 2100 O O . SER B 1 93 ? 14.984 -0.785 0.355 1 97.94 93 SER B O 1
ATOM 2102 N N . VAL B 1 94 ? 16.344 0.943 0.86 1 98 94 VAL B N 1
ATOM 2103 C CA . VAL B 1 94 ? 15.32 1.985 0.965 1 98 94 VAL B CA 1
ATOM 2104 C C . VAL B 1 94 ? 15.781 3.232 0.214 1 98 94 VAL B C 1
ATOM 2106 O O . VAL B 1 94 ? 16.938 3.656 0.347 1 98 94 VAL B O 1
ATOM 2109 N N . GLU B 1 95 ? 14.914 3.775 -0.591 1 97.62 95 GLU B N 1
ATOM 2110 C CA . GLU B 1 95 ? 15.211 5 -1.329 1 97.62 95 GLU B CA 1
ATOM 2111 C C . GLU B 1 95 ? 14.242 6.117 -0.951 1 97.62 95 GLU B C 1
ATOM 2113 O O . GLU B 1 95 ? 13.07 5.863 -0.671 1 97.62 95 GLU B O 1
ATOM 2118 N N . CYS B 1 96 ? 14.742 7.25 -0.995 1 95.56 96 CYS B N 1
ATOM 2119 C CA . CYS B 1 96 ? 13.992 8.461 -0.678 1 95.56 96 CYS B CA 1
ATOM 2120 C C . CYS B 1 96 ? 14.016 9.438 -1.845 1 95.56 96 CYS B C 1
ATOM 2122 O O . CYS B 1 96 ? 15.086 9.766 -2.363 1 95.56 96 CYS B O 1
ATOM 2124 N N . PHE B 1 97 ? 12.867 9.859 -2.301 1 90.75 97 PHE B N 1
ATOM 2125 C CA . PHE B 1 97 ? 12.75 10.914 -3.303 1 90.75 97 PHE B CA 1
ATOM 2126 C C . PHE B 1 97 ? 12.422 12.25 -2.646 1 90.75 97 PHE B C 1
ATOM 2128 O O . PHE B 1 97 ? 11.414 12.375 -1.949 1 90.75 97 PHE B O 1
ATOM 2135 N N . ASP B 1 98 ? 13.242 13.156 -2.922 1 86.44 98 ASP B N 1
ATOM 2136 C CA . ASP B 1 98 ? 13.031 14.516 -2.453 1 86.44 98 ASP B CA 1
ATOM 2137 C C . ASP B 1 98 ? 12.531 15.414 -3.586 1 86.44 98 ASP B C 1
ATOM 2139 O O . ASP B 1 98 ? 13.273 15.719 -4.52 1 86.44 98 ASP B O 1
ATOM 2143 N N . PRO B 1 99 ? 11.336 15.844 -3.459 1 81.25 99 PRO B N 1
ATOM 2144 C CA . PRO B 1 99 ? 10.797 16.688 -4.523 1 81.25 99 PRO B CA 1
ATOM 2145 C C . PRO B 1 99 ? 11.555 18 -4.672 1 81.25 99 PRO B C 1
ATOM 2147 O O . PRO B 1 99 ? 11.539 18.609 -5.746 1 81.25 99 PRO B O 1
ATOM 2150 N N . LYS B 1 100 ? 12.164 18.438 -3.648 1 82.75 100 LYS B N 1
ATOM 2151 C CA . LYS B 1 100 ? 12.922 19.688 -3.713 1 82.75 100 LYS B CA 1
ATOM 2152 C C . LYS B 1 100 ? 14.141 19.547 -4.629 1 82.75 100 LYS B C 1
ATOM 2154 O O . LYS B 1 100 ? 14.484 20.469 -5.355 1 82.75 100 LYS B O 1
ATOM 2159 N N . THR B 1 101 ? 14.75 18.438 -4.652 1 86.31 101 THR B N 1
ATOM 2160 C CA . THR B 1 101 ? 15.93 18.203 -5.484 1 86.31 101 THR B CA 1
ATOM 2161 C C . THR B 1 101 ? 15.57 17.359 -6.703 1 86.31 101 THR B C 1
ATOM 2163 O O . THR B 1 101 ? 16.375 17.203 -7.617 1 86.31 101 THR B O 1
ATOM 2166 N N . SER B 1 102 ? 14.344 16.828 -6.695 1 87.25 102 SER B N 1
ATOM 2167 C CA . SER B 1 102 ? 13.883 15.938 -7.75 1 87.25 102 SER B CA 1
ATOM 2168 C C . SER B 1 102 ? 14.852 14.789 -7.973 1 87.25 102 SER B C 1
ATOM 2170 O O . SER B 1 102 ? 15.234 14.5 -9.109 1 87.25 102 SER B O 1
ATOM 2172 N N . ALA B 1 103 ? 15.219 14.148 -6.887 1 91.81 103 ALA B N 1
ATOM 2173 C CA . ALA B 1 103 ? 16.203 13.078 -6.992 1 91.81 103 ALA B CA 1
ATOM 2174 C C . ALA B 1 103 ? 15.93 11.977 -5.965 1 91.81 103 ALA B C 1
ATOM 2176 O O . ALA B 1 103 ? 15.422 12.25 -4.875 1 91.81 103 ALA B O 1
ATOM 2177 N N . TRP B 1 104 ? 16.312 10.781 -6.391 1 95.69 104 TRP B N 1
ATOM 2178 C CA . TRP B 1 104 ? 16.297 9.633 -5.492 1 95.69 104 TRP B CA 1
ATOM 2179 C C . TRP B 1 104 ? 17.641 9.461 -4.793 1 95.69 104 TRP B C 1
ATOM 2181 O O . TRP B 1 104 ? 18.703 9.602 -5.418 1 95.69 104 TRP B O 1
ATOM 2191 N N . THR B 1 105 ? 17.578 9.164 -3.523 1 96.81 105 THR B N 1
ATOM 2192 C CA . THR B 1 105 ? 18.766 8.836 -2.756 1 96.81 105 THR B CA 1
ATOM 2193 C C . THR B 1 105 ? 18.547 7.594 -1.9 1 96.81 105 THR B C 1
ATOM 2195 O O . THR B 1 105 ? 17.438 7.383 -1.391 1 96.81 105 THR B O 1
ATOM 2198 N N . LEU B 1 106 ? 19.641 6.812 -1.735 1 97.56 106 LEU B N 1
ATOM 2199 C CA . LEU B 1 106 ? 19.578 5.676 -0.827 1 97.56 106 LEU B CA 1
ATOM 2200 C C . LEU B 1 106 ? 19.719 6.125 0.623 1 97.56 106 LEU B C 1
ATOM 2202 O O . LEU B 1 106 ? 20.578 6.949 0.937 1 97.56 106 LEU B O 1
ATOM 2206 N N . VAL B 1 107 ? 18.828 5.66 1.466 1 97.56 107 VAL B N 1
ATOM 2207 C CA . VAL B 1 107 ? 19 5.844 2.902 1 97.56 107 VAL B CA 1
ATOM 2208 C C . VAL B 1 107 ? 19.453 4.527 3.537 1 97.56 107 VAL B C 1
ATOM 2210 O O . VAL B 1 107 ? 19.719 3.551 2.834 1 97.56 107 VAL B O 1
ATOM 2213 N N . LYS B 1 108 ? 19.625 4.539 4.891 1 98.38 108 LYS B N 1
ATOM 2214 C CA . LYS B 1 108 ? 20.062 3.328 5.57 1 98.38 108 LYS B CA 1
ATOM 2215 C C . LYS B 1 108 ? 19.172 2.141 5.211 1 98.38 108 LYS B C 1
ATOM 2217 O O . LYS B 1 108 ? 17.953 2.256 5.199 1 98.38 108 LYS B O 1
ATOM 2222 N N . PRO B 1 109 ? 19.781 1.036 4.836 1 98.44 109 PRO B N 1
ATOM 2223 C CA . PRO B 1 109 ? 18.969 -0.148 4.535 1 98.44 109 PRO B CA 1
ATOM 2224 C C . PRO B 1 109 ? 18.297 -0.735 5.777 1 98.44 109 PRO B C 1
ATOM 2226 O O . PRO B 1 109 ? 18.75 -0.499 6.898 1 98.44 109 PRO B O 1
ATOM 2229 N N . MET B 1 110 ? 17.219 -1.377 5.496 1 98.19 110 MET B N 1
ATOM 2230 C CA . MET B 1 110 ? 16.594 -2.141 6.574 1 98.19 110 MET B CA 1
ATOM 2231 C C . MET B 1 110 ? 17.531 -3.221 7.09 1 98.19 110 MET B C 1
ATOM 2233 O O . MET B 1 110 ? 18.547 -3.521 6.457 1 98.19 110 MET B O 1
ATOM 2237 N N . LYS B 1 111 ? 17.203 -3.74 8.211 1 97.81 111 LYS B N 1
ATOM 2238 C CA . LYS B 1 111 ? 18.016 -4.789 8.828 1 97.81 111 LYS B CA 1
ATOM 2239 C C . LYS B 1 111 ? 17.75 -6.141 8.164 1 97.81 111 LYS B C 1
ATOM 2241 O O . LYS B 1 111 ? 18.609 -7.023 8.188 1 97.81 111 LYS B O 1
ATOM 2246 N N . MET B 1 112 ? 16.609 -6.312 7.57 1 96 112 MET B N 1
ATOM 2247 C CA . MET B 1 112 ? 16.234 -7.531 6.859 1 96 112 MET B CA 1
ATOM 2248 C C . MET B 1 112 ? 15.734 -7.211 5.457 1 96 112 MET B C 1
ATOM 2250 O O . MET B 1 112 ? 15.156 -6.148 5.23 1 96 112 MET B O 1
ATOM 2254 N N . LYS B 1 113 ? 15.938 -8.203 4.586 1 95.75 113 LYS B N 1
ATOM 2255 C CA . LYS B 1 113 ? 15.258 -8.125 3.301 1 95.75 113 LYS B CA 1
ATOM 2256 C C . LYS B 1 113 ? 13.758 -8.344 3.463 1 95.75 113 LYS B C 1
ATOM 2258 O O . LYS B 1 113 ? 13.328 -9.203 4.23 1 95.75 113 LYS B O 1
ATOM 2263 N N . ARG B 1 114 ? 13.031 -7.48 2.787 1 92.69 114 ARG B N 1
ATOM 2264 C CA . ARG B 1 114 ? 11.578 -7.586 2.889 1 92.69 114 ARG B CA 1
ATOM 2265 C C . ARG B 1 114 ? 10.922 -7.461 1.517 1 92.69 114 ARG B C 1
ATOM 2267 O O . ARG B 1 114 ? 11.297 -6.598 0.72 1 92.69 114 ARG B O 1
ATOM 2274 N N . PHE B 1 115 ? 10.016 -8.328 1.211 1 89.38 115 PHE B N 1
ATOM 2275 C CA . PHE B 1 115 ? 9.18 -8.242 0.015 1 89.38 115 PHE B CA 1
ATOM 2276 C C . PHE B 1 115 ? 7.723 -8.523 0.346 1 89.38 115 PHE B C 1
ATOM 2278 O O . PHE B 1 115 ? 7.43 -9.289 1.272 1 89.38 115 PHE B O 1
ATOM 2285 N N . HIS B 1 116 ? 6.832 -7.898 -0.429 1 86.88 116 HIS B N 1
ATOM 2286 C CA . HIS B 1 116 ? 5.43 -7.875 -0.022 1 86.88 116 HIS B CA 1
ATOM 2287 C C . HIS B 1 116 ? 5.266 -7.227 1.346 1 86.88 116 HIS B C 1
ATOM 2289 O O . HIS B 1 116 ? 4.57 -7.758 2.213 1 86.88 116 HIS B O 1
ATOM 2295 N N . VAL B 1 117 ? 5.977 -6.207 1.531 1 88.31 117 VAL B N 1
ATOM 2296 C CA . VAL B 1 117 ? 6.023 -5.461 2.785 1 88.31 117 VAL B CA 1
ATOM 2297 C C . VAL B 1 117 ? 4.965 -4.363 2.777 1 88.31 117 VAL B C 1
ATOM 2299 O O . VAL B 1 117 ? 4.523 -3.928 1.712 1 88.31 117 VAL B O 1
ATOM 2302 N N . ALA B 1 118 ? 4.523 -3.99 3.9 1 86.5 118 ALA B N 1
ATOM 2303 C CA . ALA B 1 118 ? 3.695 -2.801 4.07 1 86.5 118 ALA B CA 1
ATOM 2304 C C . ALA B 1 118 ? 4.496 -1.659 4.691 1 86.5 118 ALA B C 1
ATOM 2306 O O . ALA B 1 118 ? 5.32 -1.884 5.578 1 86.5 118 ALA B O 1
ATOM 2307 N N . LEU B 1 119 ? 4.254 -0.463 4.219 1 87.31 119 LEU B N 1
ATOM 2308 C CA . LEU B 1 119 ? 4.941 0.718 4.73 1 87.31 119 LEU B CA 1
ATOM 2309 C C . LEU B 1 119 ? 3.943 1.803 5.117 1 87.31 119 LEU B C 1
ATOM 2311 O O . LEU B 1 119 ? 3.141 2.24 4.293 1 87.31 119 LEU B O 1
ATOM 2315 N N . VAL B 1 120 ? 4.082 2.193 6.352 1 82.88 120 VAL B N 1
ATOM 2316 C CA . VAL B 1 120 ? 3.156 3.205 6.852 1 82.88 120 VAL B CA 1
ATOM 2317 C C . VAL B 1 120 ? 3.934 4.309 7.566 1 82.88 120 VAL B C 1
ATOM 2319 O O . VAL B 1 120 ? 4.926 4.035 8.242 1 82.88 120 VAL B O 1
ATOM 2322 N N . ALA B 1 121 ? 3.441 5.48 7.402 1 79.5 121 ALA B N 1
ATOM 2323 C CA . ALA B 1 121 ? 4.109 6.617 8.023 1 79.5 121 ALA B CA 1
ATOM 2324 C C . ALA B 1 121 ? 3.459 6.969 9.359 1 79.5 121 ALA B C 1
ATOM 2326 O O . ALA B 1 121 ? 2.232 6.965 9.484 1 79.5 121 ALA B O 1
ATOM 2327 N N . GLY B 1 122 ? 4.344 7.074 10.375 1 72.5 122 GLY B N 1
ATOM 2328 C CA . GLY B 1 122 ? 3.99 7.723 11.625 1 72.5 122 GLY B CA 1
ATOM 2329 C C . GLY B 1 122 ? 4.648 9.078 11.797 1 72.5 122 GLY B C 1
ATOM 2330 O O . GLY B 1 122 ? 5.094 9.688 10.828 1 72.5 122 GLY B O 1
ATOM 2331 N N . PRO B 1 123 ? 4.59 9.57 13 1 73.88 123 PRO B N 1
ATOM 2332 C CA . PRO B 1 123 ? 5.285 10.836 13.242 1 73.88 123 PRO B CA 1
ATOM 2333 C C . PRO B 1 123 ? 6.801 10.719 13.102 1 73.88 123 PRO B C 1
ATOM 2335 O O . PRO B 1 123 ? 7.461 10.164 13.977 1 73.88 123 PRO B O 1
ATOM 2338 N N . ASN B 1 124 ? 7.293 11.203 12.086 1 82.25 124 ASN B N 1
ATOM 2339 C CA . ASN B 1 124 ? 8.719 11.242 11.789 1 82.25 124 ASN B CA 1
ATOM 2340 C C . ASN B 1 124 ? 9.312 9.836 11.688 1 82.25 124 ASN B C 1
ATOM 2342 O O . ASN B 1 124 ? 10.5 9.641 11.945 1 82.25 124 ASN B O 1
ATOM 2346 N N . THR B 1 125 ? 8.461 8.906 11.484 1 87.44 125 THR B N 1
ATOM 2347 C CA . THR B 1 125 ? 8.922 7.52 11.414 1 87.44 125 THR B CA 1
ATOM 2348 C C . THR B 1 125 ? 8.18 6.766 10.312 1 87.44 125 THR B C 1
ATOM 2350 O O . THR B 1 125 ? 7.109 7.188 9.867 1 87.44 125 THR B O 1
ATOM 2353 N N . LEU B 1 126 ? 8.781 5.785 9.836 1 89.19 126 LEU B N 1
ATOM 2354 C CA . LEU B 1 126 ? 8.148 4.797 8.977 1 89.19 126 LEU B CA 1
ATOM 2355 C C . LEU B 1 126 ? 8.094 3.432 9.648 1 89.19 126 LEU B C 1
ATOM 2357 O O . LEU B 1 126 ? 9.008 3.07 10.398 1 89.19 126 LEU B O 1
ATOM 2361 N N . TYR B 1 127 ? 7.078 2.74 9.398 1 87.19 127 TYR B N 1
ATOM 2362 C CA . TYR B 1 127 ? 6.922 1.362 9.852 1 87.19 127 TYR B CA 1
ATOM 2363 C C . TYR B 1 127 ? 6.867 0.403 8.672 1 87.19 127 TYR B C 1
ATOM 2365 O O . TYR B 1 127 ? 5.918 0.432 7.883 1 87.19 127 TYR B O 1
ATOM 2373 N N . ALA B 1 128 ? 7.887 -0.342 8.531 1 92.75 128 ALA B N 1
ATOM 2374 C CA . ALA B 1 128 ? 7.879 -1.447 7.578 1 92.75 128 ALA B CA 1
ATOM 2375 C C . ALA B 1 128 ? 7.406 -2.74 8.234 1 92.75 128 ALA B C 1
ATOM 2377 O O . ALA B 1 128 ? 8.094 -3.285 9.109 1 92.75 128 ALA B O 1
ATOM 2378 N N . ILE B 1 129 ? 6.332 -3.217 7.746 1 88.81 129 ILE B N 1
ATOM 2379 C CA . ILE B 1 129 ? 5.652 -4.289 8.461 1 88.81 129 ILE B CA 1
ATOM 2380 C C . ILE B 1 129 ? 5.613 -5.547 7.598 1 88.81 129 ILE B C 1
ATOM 2382 O O . ILE B 1 129 ? 5.121 -5.516 6.469 1 88.81 129 ILE B O 1
ATOM 2386 N N . GLY B 1 130 ? 6.117 -6.652 8.203 1 89.75 130 GLY B N 1
ATOM 2387 C CA . GLY B 1 130 ? 6.074 -7.922 7.496 1 89.75 130 GLY B CA 1
ATOM 2388 C C . GLY B 1 130 ? 7.062 -8 6.348 1 89.75 130 GLY B C 1
ATOM 2389 O O . GLY B 1 130 ? 8.086 -7.312 6.352 1 89.75 130 GLY B O 1
ATOM 2390 N N . GLY B 1 131 ? 6.895 -8.992 5.477 1 90.25 131 GLY B N 1
ATOM 2391 C CA . GLY B 1 131 ? 7.676 -9.164 4.266 1 90.25 131 GLY B CA 1
ATOM 2392 C C . GLY B 1 131 ? 8.969 -9.93 4.488 1 90.25 131 GLY B C 1
ATOM 2393 O O . GLY B 1 131 ? 9.75 -10.117 3.555 1 90.25 131 GLY B O 1
ATOM 2394 N N . SER B 1 132 ? 9.18 -10.273 5.719 1 90.94 132 SER B N 1
ATOM 2395 C CA . SER B 1 132 ? 10.383 -11.039 6.023 1 90.94 132 SER B CA 1
ATOM 2396 C C . SER B 1 132 ? 10.047 -12.477 6.402 1 90.94 132 SER B C 1
ATOM 2398 O O . SER B 1 132 ? 8.875 -12.859 6.441 1 90.94 132 SER B O 1
ATOM 2400 N N . ASP B 1 133 ? 11.055 -13.281 6.617 1 88.12 133 ASP B N 1
ATOM 2401 C CA . ASP B 1 133 ? 10.844 -14.695 6.895 1 88.12 133 ASP B CA 1
ATOM 2402 C C . ASP B 1 133 ? 10.414 -14.914 8.344 1 88.12 133 ASP B C 1
ATOM 2404 O O . ASP B 1 133 ? 10.016 -16.016 8.719 1 88.12 133 ASP B O 1
ATOM 2408 N N . VAL B 1 134 ? 10.547 -13.875 9.172 1 89.88 134 VAL B N 1
ATOM 2409 C CA . VAL B 1 134 ? 10.094 -13.93 10.555 1 89.88 134 VAL B CA 1
ATOM 2410 C C . VAL B 1 134 ? 9.109 -12.789 10.812 1 89.88 134 VAL B C 1
ATOM 2412 O O . VAL B 1 134 ? 9.266 -11.688 10.281 1 89.88 134 VAL B O 1
ATOM 2415 N N . PRO B 1 135 ? 8.094 -13.164 11.594 1 90.75 135 PRO B N 1
ATOM 2416 C CA . PRO B 1 135 ? 7.191 -12.062 11.938 1 90.75 135 PRO B CA 1
ATOM 2417 C C . PRO B 1 135 ? 7.902 -10.906 12.625 1 90.75 135 PRO B C 1
ATOM 2419 O O . PRO B 1 135 ? 8.352 -11.039 13.766 1 90.75 135 PRO B O 1
ATOM 2422 N N . SER B 1 136 ? 8 -9.797 11.93 1 93.19 136 SER B N 1
ATOM 2423 C CA . SER B 1 136 ? 8.719 -8.648 12.461 1 93.19 136 SER B CA 1
ATOM 2424 C C . SER B 1 136 ? 8.344 -7.371 11.719 1 93.19 136 SER B C 1
ATOM 2426 O O . SER B 1 136 ? 7.676 -7.422 10.68 1 93.19 136 SER B O 1
ATOM 2428 N N . MET B 1 137 ? 8.688 -6.285 12.305 1 92.75 137 MET B N 1
ATOM 2429 C CA . MET B 1 137 ? 8.617 -4.973 11.672 1 92.75 137 MET B CA 1
ATOM 2430 C C . MET B 1 137 ? 9.859 -4.145 11.992 1 92.75 137 MET B C 1
ATOM 2432 O O . MET B 1 137 ? 10.641 -4.512 12.875 1 92.75 137 MET B O 1
ATOM 2436 N N . GLU B 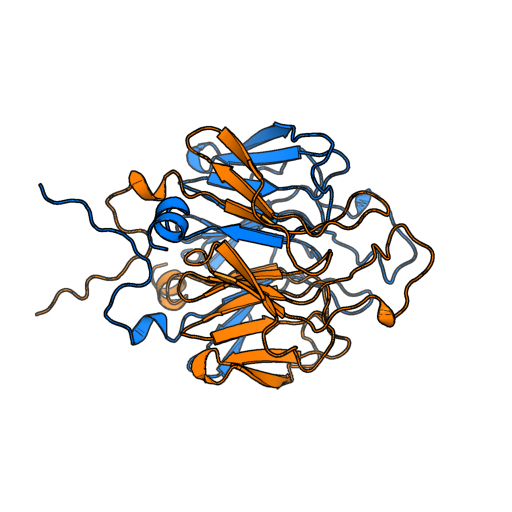1 138 ? 10.047 -3.104 11.273 1 96.12 138 GLU B N 1
ATOM 2437 C CA . GLU B 1 138 ? 11.141 -2.162 11.531 1 96.12 138 GLU B CA 1
ATOM 2438 C C . GLU B 1 138 ? 10.633 -0.722 11.508 1 96.12 138 GLU B C 1
ATOM 2440 O O . GLU B 1 138 ? 9.773 -0.371 10.695 1 96.12 138 GLU B O 1
ATOM 2445 N N . VAL B 1 139 ? 11.18 -0.019 12.383 1 93.88 139 VAL B N 1
ATOM 2446 C CA . VAL B 1 139 ? 10.844 1.396 12.492 1 93.88 139 VAL B CA 1
ATOM 2447 C C . VAL B 1 139 ? 12.016 2.25 12.016 1 93.88 139 VAL B C 1
ATOM 2449 O O . VAL B 1 139 ? 13.133 2.102 12.508 1 93.88 139 VAL B O 1
ATOM 2452 N N . TYR B 1 140 ? 11.758 3.098 11.094 1 96.31 140 TYR B N 1
ATOM 2453 C CA . TYR B 1 140 ? 12.758 4.027 10.578 1 96.31 140 TYR B CA 1
ATOM 2454 C C . TYR B 1 140 ? 12.664 5.375 11.273 1 96.31 140 TYR B C 1
ATOM 2456 O O . TYR B 1 140 ? 11.617 6.027 11.242 1 96.31 140 TYR B O 1
ATOM 2464 N N . HIS B 1 141 ? 13.695 5.719 11.875 1 94.81 141 HIS B N 1
ATOM 2465 C CA . HIS B 1 141 ? 13.805 7.051 12.461 1 94.81 141 HIS B CA 1
ATOM 2466 C C . HIS B 1 141 ? 14.5 8.016 11.508 1 94.81 141 HIS B C 1
ATOM 2468 O O . HIS B 1 141 ? 15.711 7.93 11.305 1 94.81 141 HIS B O 1
ATOM 2474 N N . GLU B 1 142 ? 13.734 8.891 11.023 1 92.38 142 GLU B N 1
ATOM 2475 C CA . GLU B 1 142 ? 14.234 9.781 9.977 1 92.38 142 GLU B CA 1
ATOM 2476 C C . GLU B 1 142 ? 15.367 10.656 10.5 1 92.38 142 GLU B C 1
ATOM 2478 O O . GLU B 1 142 ? 16.344 10.906 9.789 1 92.38 142 GLU B O 1
ATOM 2483 N N . ALA B 1 143 ? 15.258 11.148 11.703 1 93.25 143 ALA B N 1
ATOM 2484 C CA . ALA B 1 143 ? 16.234 12.07 12.289 1 93.25 143 ALA B CA 1
ATOM 2485 C C . ALA B 1 143 ? 17.609 11.43 12.383 1 93.25 143 ALA B C 1
ATOM 2487 O O . ALA B 1 143 ? 18.625 12.094 12.18 1 93.25 143 ALA B O 1
ATOM 2488 N N . THR B 1 144 ? 17.688 10.141 12.648 1 96 144 THR B N 1
ATOM 2489 C CA . THR B 1 144 ? 18.969 9.469 12.852 1 96 144 THR B CA 1
ATOM 2490 C C . THR B 1 144 ? 19.312 8.578 11.664 1 96 144 THR B C 1
ATOM 2492 O O . THR B 1 144 ? 20.391 7.996 11.602 1 96 144 THR B O 1
ATOM 2495 N N . ASP B 1 145 ? 18.438 8.461 10.695 1 96.81 145 ASP B N 1
ATOM 2496 C CA . ASP B 1 145 ? 18.609 7.562 9.555 1 96.81 145 ASP B CA 1
ATOM 2497 C C . ASP B 1 145 ? 18.953 6.148 10.023 1 96.81 145 ASP B C 1
ATOM 2499 O O . ASP B 1 145 ? 19.969 5.582 9.609 1 96.81 145 ASP B O 1
ATOM 2503 N N . GLU B 1 146 ? 18.078 5.66 10.883 1 97.31 146 GLU B N 1
ATOM 2504 C CA . GLU B 1 146 ? 18.281 4.328 11.445 1 97.31 146 GLU B CA 1
ATOM 2505 C C . GLU B 1 146 ? 16.984 3.533 11.477 1 97.31 146 GLU B C 1
ATOM 2507 O O . GLU B 1 146 ? 15.914 4.098 11.695 1 97.31 146 GLU B O 1
ATOM 2512 N N . TRP B 1 147 ? 17.234 2.219 11.32 1 97.75 147 TRP B N 1
ATOM 2513 C CA . TRP B 1 147 ? 16.109 1.292 11.469 1 97.75 147 TRP B CA 1
ATOM 2514 C C . TRP B 1 147 ? 16.203 0.533 12.789 1 97.75 147 TRP B C 1
ATOM 2516 O O . TRP B 1 147 ? 17.297 0.105 13.195 1 97.75 147 TRP B O 1
ATOM 2526 N N . GLU B 1 148 ? 15.094 0.445 13.391 1 96.69 148 GLU B N 1
ATOM 2527 C CA . GLU B 1 148 ? 14.961 -0.359 14.602 1 96.69 148 GLU B CA 1
ATOM 2528 C C . GLU B 1 148 ? 14.125 -1.613 14.336 1 96.69 148 GLU B C 1
ATOM 2530 O O . GLU B 1 148 ? 13.008 -1.529 13.82 1 96.69 148 GLU B O 1
ATOM 2535 N N . PHE B 1 149 ? 14.695 -2.74 14.742 1 96.19 149 PHE B N 1
ATOM 2536 C CA . PHE B 1 149 ? 14.008 -4.012 14.547 1 96.19 149 PHE B CA 1
ATOM 2537 C C . PHE B 1 149 ? 13.07 -4.301 15.711 1 96.19 149 PHE B C 1
ATOM 2539 O O . PHE B 1 149 ? 13.453 -4.168 16.875 1 96.19 149 PHE B O 1
ATOM 2546 N N . LEU B 1 150 ? 11.789 -4.699 15.414 1 93.81 150 LEU B N 1
ATOM 2547 C CA . LEU B 1 150 ? 10.797 -5.082 16.422 1 93.81 150 LEU B CA 1
ATOM 2548 C C . LEU B 1 150 ? 10.141 -6.406 16.047 1 93.81 150 LEU B C 1
ATOM 2550 O O . LEU B 1 150 ? 9.484 -6.512 15.008 1 93.81 150 LEU B O 1
ATOM 2554 N N . PRO B 1 151 ? 10.258 -7.422 16.922 1 91.75 151 PRO B N 1
ATOM 2555 C CA . PRO B 1 151 ? 9.555 -8.68 16.656 1 91.75 151 PRO B CA 1
ATOM 2556 C C . PRO B 1 151 ? 8.039 -8.555 16.812 1 91.75 151 PRO B C 1
ATOM 2558 O O . PRO B 1 151 ? 7.559 -7.734 17.594 1 91.75 151 PRO B O 1
ATOM 2561 N N . LEU B 1 152 ? 7.328 -9.305 16.016 1 89.06 152 LEU B N 1
ATOM 2562 C CA . LEU B 1 152 ? 5.875 -9.406 16.109 1 89.06 152 LEU B CA 1
ATOM 2563 C C . LEU B 1 152 ? 5.457 -10.789 16.609 1 89.06 152 LEU B C 1
ATOM 2565 O O . LEU B 1 152 ? 6.266 -11.719 16.609 1 89.06 152 LEU B O 1
ATOM 2569 N N . PRO B 1 153 ? 4.215 -10.82 17.078 1 85.06 153 PRO B N 1
ATOM 2570 C CA . PRO B 1 153 ? 3.738 -12.141 17.516 1 85.06 153 PRO B CA 1
ATOM 2571 C C . PRO B 1 153 ? 3.805 -13.188 16.422 1 85.06 153 PRO B C 1
ATOM 2573 O O . PRO B 1 153 ? 3.676 -12.859 15.234 1 85.06 153 PRO B O 1
ATOM 2576 N N . ASP B 1 154 ? 3.859 -14.453 16.766 1 83.25 154 ASP B N 1
ATOM 2577 C CA . ASP B 1 154 ? 4.055 -15.562 15.836 1 83.25 154 ASP B CA 1
ATOM 2578 C C . ASP B 1 154 ? 2.863 -15.703 14.891 1 83.25 154 ASP B C 1
ATOM 2580 O O . ASP B 1 154 ? 3.006 -16.203 13.773 1 83.25 154 ASP B O 1
ATOM 2584 N N . ASN B 1 155 ? 1.73 -15.273 15.305 1 81.06 155 ASN B N 1
ATOM 2585 C CA . ASN B 1 155 ? 0.532 -15.461 14.492 1 81.06 155 ASN B CA 1
ATOM 2586 C C . ASN B 1 155 ? 0.299 -14.281 13.547 1 81.06 155 ASN B C 1
ATOM 2588 O O . ASN B 1 155 ? -0.711 -14.234 12.844 1 81.06 155 ASN B O 1
ATOM 2592 N N . PHE B 1 156 ? 1.27 -13.43 13.539 1 85.06 156 PHE B N 1
ATOM 2593 C CA . PHE B 1 156 ? 1.188 -12.312 12.602 1 85.06 156 PHE B CA 1
ATOM 2594 C C . PHE B 1 156 ? 1.521 -12.773 11.188 1 85.06 156 PHE B C 1
ATOM 2596 O O . PHE B 1 156 ? 2.426 -13.586 10.992 1 85.06 156 PHE B O 1
ATOM 2603 N N . PRO B 1 157 ? 0.722 -12.203 10.195 1 82.44 157 PRO B N 1
ATOM 2604 C CA . PRO B 1 157 ? 1.039 -12.594 8.812 1 82.44 157 PRO B CA 1
ATOM 2605 C C . PRO B 1 157 ? 2.455 -12.195 8.398 1 82.44 157 PRO B C 1
ATOM 2607 O O . PRO B 1 157 ? 2.912 -11.094 8.727 1 82.44 157 PRO B O 1
ATOM 2610 N N . LEU B 1 158 ? 3.1 -13.047 7.645 1 78.88 158 LEU B N 1
ATOM 2611 C CA . LEU B 1 158 ? 4.469 -12.805 7.199 1 78.88 158 LEU B CA 1
ATOM 2612 C C . LEU B 1 158 ? 4.488 -11.938 5.949 1 78.88 158 LEU B C 1
ATOM 2614 O O . LEU B 1 158 ? 5.387 -11.109 5.773 1 78.88 158 LEU B O 1
ATOM 2618 N N . ARG B 1 159 ? 3.418 -12.219 5.051 1 79.06 159 ARG B N 1
ATOM 2619 C CA . ARG B 1 159 ? 3.498 -11.547 3.756 1 79.06 159 ARG B CA 1
ATOM 2620 C C . ARG B 1 159 ? 2.111 -11.156 3.258 1 79.06 159 ARG B C 1
ATOM 2622 O O . ARG B 1 159 ? 1.112 -11.773 3.623 1 79.06 159 ARG B O 1
ATOM 2629 N N . GLY B 1 160 ? 2.133 -10.078 2.482 1 76.38 160 GLY B N 1
ATOM 2630 C CA . GLY B 1 160 ? 0.986 -9.781 1.64 1 76.38 160 GLY B CA 1
ATOM 2631 C C . GLY B 1 160 ? -0.161 -9.141 2.4 1 76.38 160 GLY B C 1
ATOM 2632 O O . GLY B 1 160 ? -1.311 -9.188 1.955 1 76.38 160 GLY B O 1
ATOM 2633 N N . ALA B 1 161 ? 0.087 -8.68 3.611 1 76.19 161 ALA B N 1
ATOM 2634 C CA . ALA B 1 161 ? -0.951 -7.953 4.344 1 76.19 161 ALA B CA 1
ATOM 2635 C C . ALA B 1 161 ? -1.156 -6.555 3.766 1 76.19 161 ALA B C 1
ATOM 2637 O O . ALA B 1 161 ? -0.221 -5.953 3.234 1 76.19 161 ALA B O 1
ATOM 2638 N N . GLY B 1 162 ? -2.385 -6.129 3.617 1 74 162 GLY B N 1
ATOM 2639 C CA . GLY B 1 162 ? -2.625 -4.707 3.426 1 74 162 GLY B CA 1
ATOM 2640 C C . GLY B 1 162 ? -2.391 -3.891 4.684 1 74 162 GLY B C 1
ATOM 2641 O O . GLY B 1 162 ? -2.52 -4.402 5.797 1 74 162 GLY B O 1
ATOM 2642 N N . ALA B 1 163 ? -1.888 -2.689 4.523 1 65.62 163 ALA B N 1
ATOM 2643 C CA . ALA B 1 163 ? -1.731 -1.796 5.668 1 65.62 163 ALA B CA 1
ATOM 2644 C C . ALA B 1 163 ? -2.186 -0.38 5.324 1 65.62 163 ALA B C 1
ATOM 2646 O O . ALA B 1 163 ? -2.025 0.072 4.188 1 65.62 163 ALA B O 1
ATOM 2647 N N . VAL B 1 164 ? -2.924 0.21 6.285 1 59.59 164 VAL B N 1
ATOM 2648 C CA . VAL B 1 164 ? -3.379 1.58 6.07 1 59.59 164 VAL B CA 1
ATOM 2649 C C . VAL B 1 164 ? -3.154 2.404 7.336 1 59.59 164 VAL B C 1
ATOM 2651 O O . VAL B 1 164 ? -3.342 1.907 8.445 1 59.59 164 VAL B O 1
ATOM 2654 N N . ALA B 1 165 ? -2.617 3.537 7.098 1 53.88 165 ALA B N 1
ATOM 2655 C CA . ALA B 1 165 ? -2.551 4.516 8.18 1 53.88 165 ALA B CA 1
ATOM 2656 C C . ALA B 1 165 ? -3.852 5.305 8.281 1 53.88 165 ALA B C 1
ATOM 2658 O O . ALA B 1 165 ? -4.449 5.664 7.27 1 53.88 165 ALA B O 1
ATOM 2659 N N . LEU B 1 166 ? -4.223 5.387 9.484 1 46.44 166 LEU B N 1
ATOM 2660 C CA . LEU B 1 166 ? -5.457 6.133 9.711 1 46.44 166 LEU B CA 1
ATOM 2661 C C . LEU B 1 166 ? -5.156 7.598 10.016 1 46.44 166 LEU B C 1
ATOM 2663 O O . LEU B 1 166 ? -4.227 7.906 10.758 1 46.44 166 LEU B O 1
ATOM 2667 N N . PRO B 1 167 ? -5.77 8.453 9.211 1 45.84 167 PRO B N 1
ATOM 2668 C CA . PRO B 1 167 ? -5.512 9.883 9.43 1 45.84 167 PRO B CA 1
ATOM 2669 C C . PRO B 1 167 ? -5.977 10.359 10.797 1 45.84 167 PRO B C 1
ATOM 2671 O O . PRO B 1 167 ? -5.598 11.445 11.242 1 45.84 167 PRO B O 1
ATOM 2674 N N . MET B 1 168 ? -6.879 9.695 11.398 1 42.69 168 MET B N 1
ATOM 2675 C CA . MET B 1 168 ? -7.383 10.07 12.719 1 42.69 168 MET B CA 1
ATOM 2676 C C . MET B 1 168 ? -7.414 8.859 13.648 1 42.69 168 MET B C 1
ATOM 2678 O O . MET B 1 168 ? -7.43 7.719 13.195 1 42.69 168 MET B O 1
ATOM 2682 N N . PRO B 1 169 ? -7.207 9.141 15.062 1 41.16 169 PRO B N 1
ATOM 2683 C CA . PRO B 1 169 ? -7.324 8.031 16.016 1 41.16 169 PRO B CA 1
ATOM 2684 C C . PRO B 1 169 ? -8.586 7.203 15.797 1 41.16 169 PRO B C 1
ATOM 2686 O O . PRO B 1 169 ? -9.641 7.75 15.461 1 41.16 169 PRO B O 1
ATOM 2689 N N . VAL B 1 170 ? -8.336 5.945 15.562 1 41.16 170 VAL B N 1
ATOM 2690 C CA . VAL B 1 170 ? -9.414 4.98 15.359 1 41.16 170 VAL B CA 1
ATOM 2691 C C . VAL B 1 170 ? -10.547 5.254 16.344 1 41.16 170 VAL B C 1
ATOM 2693 O O . VAL B 1 170 ? -11.727 5.148 16 1 41.16 170 VAL B O 1
ATOM 2696 N N . ASP B 1 171 ? -10.062 5.445 17.609 1 45.66 171 ASP B N 1
ATOM 2697 C CA . ASP B 1 171 ? -11.094 5.676 18.609 1 45.66 171 ASP B CA 1
ATOM 2698 C C . ASP B 1 171 ? -12.055 6.773 18.172 1 45.66 171 ASP B C 1
ATOM 2700 O O . ASP B 1 171 ? -13.258 6.699 18.453 1 45.66 171 ASP B O 1
ATOM 2704 N N . GLU B 1 172 ? -11.422 7.727 17.609 1 42.47 172 GLU B N 1
ATOM 2705 C CA . GLU B 1 172 ? -12.32 8.742 17.078 1 42.47 172 GLU B CA 1
ATOM 2706 C C . GLU B 1 172 ? -13.141 8.203 15.906 1 42.47 172 GLU B C 1
ATOM 2708 O O . GLU B 1 172 ? -14.312 8.539 15.758 1 42.47 172 GLU B O 1
ATOM 2713 N N . LEU B 1 173 ? -12.578 7.402 15.188 1 41.56 173 LEU B N 1
ATOM 2714 C CA . LEU B 1 173 ? -13.328 6.723 14.133 1 41.56 173 LEU B CA 1
ATOM 2715 C C . LEU B 1 173 ? -14.289 5.695 14.727 1 41.56 173 LEU B C 1
ATOM 2717 O O . LEU B 1 173 ? -15.422 5.57 14.266 1 41.56 173 LEU B O 1
ATOM 2721 N N . LEU B 1 174 ? -13.766 4.992 15.695 1 44.31 174 LEU B N 1
ATOM 2722 C CA . LEU B 1 174 ? -14.578 3.955 16.328 1 44.31 174 LEU B CA 1
ATOM 2723 C C . LEU B 1 174 ? -15.539 4.562 17.344 1 44.31 174 LEU B C 1
ATOM 2725 O O . LEU B 1 174 ? -16.609 4.008 17.609 1 44.31 174 LEU B O 1
ATOM 2729 N N . ASN B 1 175 ? -15.07 5.57 18.047 1 41.38 175 ASN B N 1
ATOM 2730 C CA . ASN B 1 175 ? -15.922 6.195 19.047 1 41.38 175 ASN B CA 1
ATOM 2731 C C . ASN B 1 175 ? -16.953 7.125 18.422 1 41.38 175 ASN B C 1
ATOM 2733 O O . ASN B 1 175 ? -17.906 7.539 19.078 1 41.38 175 ASN B O 1
ATOM 2737 N N . ARG B 1 176 ? -16.641 7.633 17.281 1 37.66 176 ARG B N 1
ATOM 2738 C CA . ARG B 1 176 ? -17.672 8.461 16.672 1 37.66 176 ARG B CA 1
ATOM 2739 C C . ARG B 1 176 ? -18.828 7.598 16.156 1 37.66 176 ARG B C 1
ATOM 2741 O O . ARG B 1 176 ? -19.844 8.117 15.688 1 37.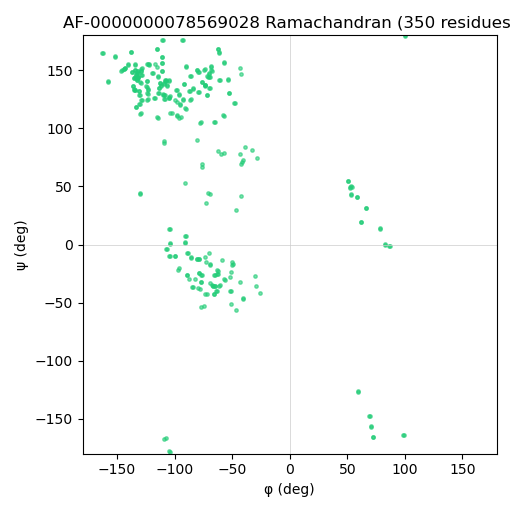66 176 ARG B O 1
ATOM 2748 N N . ALA B 1 177 ? -18.5 6.41 16.094 1 34.47 177 ALA B N 1
ATOM 2749 C CA . ALA B 1 177 ? -19.672 5.578 15.82 1 34.47 177 ALA B CA 1
ATOM 2750 C C . ALA B 1 177 ? -20.547 5.453 17.062 1 34.47 177 ALA B C 1
ATOM 2752 O O . ALA B 1 177 ? -20.031 5.355 18.188 1 34.47 177 ALA B O 1
#

Secondary structure (DSSP, 8-state):
--------SS-S--SGGGG--EEEE--EETTEE---EEEEETTTTEEEEEPPPSS--BS-EEEEETTEEEEE--BSS-TTTSS---GGGB---EEEEETTTTEEEEEPPPSS--SS-EEEEETTEEEEES-SSSSEEEEEETTTTEEEEEE--TTS--B--EEEE-SS-HHHHHH--/--------SS-S--SGGGG--EEEE--EETTEE---EEEEETTTTEEEEEPPPSS--BS-EEEEETTEEEEE--BSS-TTTSS---GGGB---EEEEETTTTEEEEEPPPSS--SS-EEEEETTEEEEES-SSSSEEEEEETTTTEEEEEE--TTS--B--EEEE-SS-HHHHHH--

pLDDT: mean 77.18, std 22.18, range [16.83, 98.44]

Foldseek 3Di:
DPPPPVCPVCPPVNPPVVWDKDKDAWADDQFDIFQWIWIATRVVRDIDTADGEPATFHQWEWDDDPQKIKIAKGFSTDPVRDDDPDPVRIFQWMWIADPVVSDIDTFDGHPFGFGQWYWDDDHQKIKTAARGPFGWIWIARNVVSDIDIGHDDRPDDRHNDDDDDDPDPVCCVVVVD/DDPPPPCPVCDPPNPPVVWDKDKDAWADDQFDTFQWIWIATRVVRDIDTADGEPATFHQWEWDDDPQKIKIAKGFSTDVVRDPDPDPVRIFQWMWIADPVVSDIDTFDGHPFGFGQWYWDDDHQKIKTAARGPFGWIWIARNVVSDIDIGHDDRPDDRHNDDDDDDPDPVCCVVVVD

Sequence (354 aa):
MRIVSFCTLFQPSQKKFFNLPFLVIGGSSGSTVYDAMVRYSVEDDTWKDMPCMTEKRCWCAASVLNGKIYVCGGSDTNIYHGKVHTPACFLDSVECFDPKTSAWTLVKPMKMKRFHVALVAGPNTLYAIGGSDVPSMEVYHEATDEWEFLPLPDNFPLRGAGAVALPMPVDELLNRAMRIVSFCTLFQPSQKKFFNLPFLVIGGSSGSTVYDAMVRYSVEDDTWKDMPCMTEKRCWCAASVLNGKIYVCGGSDTNIYHGKVHTPACFLDSVECFDPKTSAWTLVKPMKMKRFHVALVAGPNTLYAIGGSDVPSMEVYHEATDEWEFLPLPDNFPLRGAGAVALPMPVDELLNRA

InterPro domains:
  IPR006652 Kelch repeat type 1 [PF01344] (57-111)
  IPR006652 Kelch repeat type 1 [PF01344] (114-151)
  IPR006652 Kelch repeat type 1 [SM00612] (23-67)
  IPR006652 Kelch repeat type 1 [SM00612] (68-124)
  IPR006652 Kelch repeat type 1 [SM00612] (125-168)
  IPR015915 Kelch-type beta-propeller [G3DSA:2.120.10.80] (17-172)
  IPR015915 Kelch-type beta-propeller [SSF117281] (23-165)
  IPR052392 Kelch repeat and BTB domain-containing protein [PTHR46375] (90-153)

Solvent-accessible surface area (backbone atoms only — not comparable to full-atom values): 17777 Å² total; per-residue (Å²): 138,86,64,79,69,73,63,49,80,74,54,76,81,66,67,72,67,45,45,39,27,34,38,42,35,31,2,21,48,70,66,47,46,28,29,47,26,36,37,35,36,60,77,74,69,43,77,43,85,48,74,52,48,94,60,44,20,21,28,26,20,31,31,61,52,95,80,22,41,37,38,41,30,4,19,57,50,38,50,84,69,41,92,62,80,49,78,81,37,45,24,29,49,27,38,36,36,36,36,53,75,63,43,64,41,79,52,64,48,49,94,56,50,18,35,36,30,25,44,36,55,47,56,71,29,36,38,40,40,28,14,28,99,53,38,30,31,34,39,34,35,63,91,74,55,42,64,43,83,41,82,45,60,85,87,43,45,19,30,23,35,16,48,37,59,39,78,51,50,51,58,58,41,41,60,70,56,136,77,77,71,73,67,74,46,75,73,54,76,80,65,67,75,66,43,45,37,27,34,39,43,36,31,3,20,48,72,67,47,45,30,29,45,27,35,37,35,34,59,78,74,68,43,78,42,84,46,75,52,49,94,59,44,20,22,29,26,20,31,31,60,54,95,81,24,40,36,38,40,31,4,19,56,49,38,49,85,69,40,92,63,80,49,76,81,38,45,25,29,49,26,37,36,35,36,34,52,76,65,44,63,41,79,53,64,49,48,93,54,50,18,37,36,29,25,44,36,53,46,56,69,28,37,39,40,40,30,14,30,98,52,37,29,32,34,38,33,35,62,92,76,54,41,64,42,84,41,85,47,60,85,86,44,46,20,30,22,35,17,50,36,59,38,83,52,50,51,59,59,43,42,59,69,59